Protein AF-X1KFV1-F1 (afdb_monomer_lite)

pLDDT: mean 90.86, std 11.77, range [43.16, 98.81]

InterPro domains:
  IPR008928 Six-hairpin glycosidase superfamily [SSF48208] (30-245)
  IPR012878 Non-reducing end beta-L-arabinofuranosidase-like, GH127 catalytic domain [PF07944] (29-246)

Radius of gyration: 18.74 Å; chains: 1; bounding box: 44×45×48 Å

Foldseek 3Di:
DVVVVVLVVLLVCQDPQRDRDPDPQPDALVVLQVLLQVLLCCCVPPVPCSSLVSNVSNVSNCLVDQDLPQDQAFQLCVVVRNNLLLLQLLSLLSSCVVPVPCSSNVSSVSRHPVVQLVCLLVLPLVCQCCQQHVDQRSHHQQLSSLSSLSSLLSVCVVPVPVSSLSSLVSVLVSCVVAAADQLLFGQFVRGGDGNVCVVVSLPVGPFGHQLPSNLVSLVSSLVSNCVVPVDCPSCVSNVSSVVRRVVPFPPDDDPDGDRGDRDD

Organism: NCBI:txid412755

Sequence (264 aa):
RKIENLLYEWGKTIEPDGFFFYSKNAVYHYAFDKMAGGLVDVYQYTGIEDAIIYLDKITSWAEKNLSRKNIYADNDCCFDCSAEWYTLPENLYRAYVITGNKRFKDFGDKFLYKDYYIFFERNDYEGLMNTGGKSVSRRYHAYSHINALSSAAMFYYLTGEKKYLQVLKNAYNIIKDTQLYNTGGYGPGETFMYPSQRTETLYSEDFHFETACGSWAIFKLVRYLMEFSGNAIYGDWAEKVIYNGVGAMPLGFRRVAIYKIKFI

Structure (mmCIF, N/CA/C/O backbone):
data_AF-X1KFV1-F1
#
_entry.id   AF-X1KFV1-F1
#
loop_
_atom_site.group_PDB
_atom_site.id
_atom_site.type_symbol
_atom_site.label_atom_id
_atom_site.label_alt_id
_atom_site.label_comp_id
_atom_site.label_asym_id
_atom_site.label_entity_id
_atom_site.label_seq_id
_atom_site.pdbx_PDB_ins_code
_atom_site.Cartn_x
_atom_site.Cartn_y
_atom_site.Cartn_z
_atom_site.occupancy
_atom_site.B_iso_or_equiv
_atom_site.auth_seq_id
_atom_site.auth_comp_id
_atom_site.auth_asym_id
_atom_site.auth_atom_id
_atom_site.pdbx_PDB_model_num
ATOM 1 N N . ARG A 1 1 ? -15.850 -17.282 15.543 1.00 76.19 1 ARG A N 1
ATOM 2 C CA . ARG A 1 1 ? -15.081 -18.253 16.369 1.00 76.19 1 ARG A CA 1
ATOM 3 C C . ARG A 1 1 ? -13.559 -18.069 16.299 1.00 76.19 1 ARG A C 1
ATOM 5 O O . ARG A 1 1 ? -13.055 -17.445 17.210 1.00 76.19 1 ARG A O 1
ATOM 12 N N . LYS A 1 2 ? -12.783 -18.542 15.296 1.00 92.88 2 LYS A N 1
ATOM 13 C CA . LYS A 1 2 ? -11.297 -18.387 15.350 1.00 92.88 2 LYS A CA 1
ATOM 14 C C . LYS A 1 2 ? -10.826 -16.925 15.320 1.00 92.88 2 LYS A C 1
ATOM 16 O O . LYS A 1 2 ? -10.044 -16.535 16.175 1.00 92.88 2 LYS A O 1
ATOM 21 N N . ILE A 1 3 ? -11.313 -16.142 14.355 1.00 93.62 3 ILE A N 1
ATOM 22 C CA . ILE A 1 3 ? -10.923 -14.731 14.208 1.00 93.62 3 ILE A CA 1
ATOM 23 C C . ILE A 1 3 ? -11.412 -13.870 15.375 1.00 93.62 3 ILE A C 1
ATOM 25 O O . ILE A 1 3 ? -10.673 -13.052 15.891 1.00 93.62 3 ILE A O 1
ATOM 29 N N . GLU A 1 4 ? -12.629 -14.131 15.835 1.00 93.88 4 GLU A N 1
ATOM 30 C CA . GLU A 1 4 ? -13.260 -13.478 16.982 1.00 93.88 4 GLU A CA 1
ATOM 31 C C . GLU A 1 4 ? -12.480 -13.712 18.282 1.00 93.88 4 GLU A C 1
ATOM 33 O O . GLU A 1 4 ? -12.130 -12.756 18.962 1.00 93.88 4 GLU A O 1
ATOM 38 N N . ASN A 1 5 ? -12.101 -14.964 18.577 1.00 95.75 5 ASN A N 1
ATOM 39 C CA . ASN A 1 5 ? -11.258 -15.271 19.734 1.00 95.75 5 ASN A CA 1
ATOM 40 C C . ASN A 1 5 ? -9.879 -14.607 19.616 1.00 95.75 5 ASN A C 1
ATOM 42 O O . ASN A 1 5 ? -9.385 -14.059 20.593 1.00 95.75 5 ASN A O 1
ATOM 46 N N . LEU A 1 6 ? -9.256 -14.650 18.431 1.00 96.25 6 LEU A N 1
ATOM 47 C CA . LEU A 1 6 ? -7.963 -14.002 18.200 1.00 96.25 6 LEU A CA 1
ATOM 48 C C . LEU A 1 6 ? -8.048 -12.489 18.436 1.00 96.25 6 LEU A C 1
ATOM 50 O O . LEU A 1 6 ? -7.203 -11.939 19.134 1.00 96.25 6 LEU A O 1
ATOM 54 N N . LEU A 1 7 ? -9.070 -11.841 17.876 1.00 96.81 7 LEU A N 1
ATOM 55 C CA . LEU A 1 7 ? -9.312 -10.410 18.013 1.00 96.81 7 LEU A CA 1
ATOM 56 C C . LEU A 1 7 ? -9.531 -10.027 19.478 1.00 96.81 7 LEU A C 1
ATOM 58 O O . LEU A 1 7 ? -8.918 -9.077 19.951 1.00 96.81 7 LEU A O 1
ATOM 62 N N . TYR A 1 8 ? -10.368 -10.778 20.194 1.00 96.25 8 TYR A N 1
ATOM 63 C CA . TYR A 1 8 ? -10.680 -10.515 21.595 1.00 96.25 8 TYR A CA 1
ATOM 64 C C . TYR A 1 8 ? -9.459 -10.691 22.506 1.00 96.25 8 TYR A C 1
ATOM 66 O O . TYR A 1 8 ? -9.166 -9.817 23.319 1.00 96.25 8 TYR A O 1
ATOM 74 N N . GLU A 1 9 ? -8.708 -11.789 22.361 1.00 97.06 9 GLU A N 1
ATOM 75 C CA . GLU A 1 9 ? -7.503 -12.017 23.168 1.00 97.06 9 GLU A CA 1
ATOM 76 C C . GLU A 1 9 ? -6.393 -11.012 22.841 1.00 97.06 9 GLU A C 1
ATOM 78 O O . GLU A 1 9 ? -5.737 -10.520 23.755 1.00 97.06 9 GLU A O 1
ATOM 83 N N . TRP A 1 10 ? -6.219 -10.640 21.569 1.00 96.31 10 TRP A N 1
ATOM 84 C CA . TRP A 1 10 ? -5.307 -9.559 21.188 1.00 96.31 10 TRP A CA 1
ATOM 85 C C . TRP A 1 10 ? -5.767 -8.202 21.741 1.00 96.31 10 TRP A C 1
ATOM 87 O O . TRP A 1 10 ? -4.963 -7.432 22.254 1.00 96.31 10 TRP A O 1
ATOM 97 N N . GLY A 1 11 ? -7.071 -7.922 21.733 1.00 97.19 11 GLY A N 1
ATOM 98 C CA . GLY A 1 11 ? -7.635 -6.696 22.294 1.00 97.19 11 GLY A CA 1
ATOM 99 C C . GLY A 1 11 ? -7.325 -6.497 23.781 1.00 97.19 11 GLY A C 1
ATOM 100 O O . GLY A 1 11 ? -7.175 -5.360 24.227 1.00 97.19 11 GLY A O 1
ATOM 101 N N . LYS A 1 12 ? -7.168 -7.586 24.549 1.00 97.00 12 LYS A N 1
ATOM 102 C CA . LYS A 1 12 ? -6.744 -7.538 25.961 1.00 97.00 12 LYS A CA 1
ATOM 103 C C . LYS A 1 12 ? -5.286 -7.125 26.151 1.00 97.00 12 LYS A C 1
ATOM 105 O O . LYS A 1 12 ? -4.931 -6.717 27.251 1.00 97.00 12 LYS A O 1
ATOM 110 N N . THR A 1 13 ? -4.444 -7.251 25.125 1.00 96.06 13 THR A N 1
ATOM 111 C CA . THR A 1 13 ? -3.028 -6.859 25.197 1.00 96.06 13 THR A CA 1
ATOM 112 C C . THR A 1 13 ? -2.806 -5.392 24.842 1.00 96.06 13 THR A C 1
ATOM 114 O O . THR A 1 13 ? -1.665 -4.942 24.837 1.00 96.06 13 THR A O 1
ATOM 117 N N . ILE A 1 14 ? -3.864 -4.653 24.492 1.00 97.19 14 ILE A N 1
ATOM 118 C CA . ILE A 1 14 ? -3.784 -3.213 24.246 1.00 97.19 14 ILE A CA 1
ATOM 119 C C . ILE A 1 14 ? -3.741 -2.505 25.600 1.00 97.19 14 ILE A C 1
ATOM 121 O O . ILE A 1 14 ? -4.663 -2.630 26.409 1.00 97.19 14 ILE A O 1
ATOM 125 N N . GLU A 1 15 ? -2.682 -1.737 25.826 1.00 96.75 15 GLU A N 1
ATOM 126 C CA . GLU A 1 15 ? -2.511 -0.945 27.039 1.00 96.75 15 GLU A CA 1
ATOM 127 C C . GLU A 1 15 ? -3.605 0.133 27.171 1.00 96.75 15 GLU A C 1
ATOM 129 O O . GLU A 1 15 ? -4.197 0.554 26.170 1.00 96.75 15 GLU A O 1
ATOM 134 N N . PRO A 1 16 ? -3.865 0.654 28.386 1.00 95.62 16 PRO A N 1
ATOM 135 C CA . PRO A 1 16 ? -4.900 1.668 28.603 1.00 95.62 16 PRO A CA 1
ATOM 136 C C . PRO A 1 16 ? -4.756 2.937 27.747 1.00 95.62 16 PRO A C 1
ATOM 138 O O . PRO A 1 16 ? -5.756 3.592 27.455 1.00 95.62 16 PRO A O 1
ATOM 141 N N . ASP A 1 17 ? -3.535 3.294 27.338 1.00 95.31 17 ASP A N 1
ATOM 142 C CA . ASP A 1 17 ? -3.252 4.453 26.482 1.00 95.31 17 ASP A CA 1
ATOM 143 C C . ASP A 1 17 ? -3.360 4.155 24.972 1.00 95.31 17 ASP A C 1
ATOM 145 O O . ASP A 1 17 ? -3.223 5.072 24.156 1.00 95.31 17 ASP A O 1
ATOM 149 N N . GLY A 1 18 ? -3.622 2.898 24.602 1.00 96.50 18 GLY A N 1
ATOM 150 C CA . GLY A 1 18 ? -3.707 2.409 23.229 1.00 96.50 18 GLY A CA 1
ATOM 151 C C . GLY A 1 18 ? -2.398 1.842 22.665 1.00 96.50 18 GLY A C 1
ATOM 152 O O . GLY A 1 18 ? -2.366 1.495 21.483 1.00 96.50 18 GLY A O 1
ATOM 153 N N . PHE A 1 19 ? -1.326 1.734 23.460 1.00 96.69 19 PHE A N 1
ATOM 154 C CA . PHE A 1 19 ? -0.098 1.064 23.031 1.00 96.69 19 PHE A CA 1
ATOM 155 C C . PHE A 1 19 ? -0.358 -0.429 22.768 1.00 96.69 19 PHE A C 1
ATOM 157 O O . PHE A 1 19 ? -0.910 -1.130 23.610 1.00 96.69 19 PHE A O 1
ATOM 164 N N . PHE A 1 20 ? 0.045 -0.919 21.592 1.00 94.88 20 PHE A N 1
ATOM 165 C CA . PHE A 1 20 ? -0.220 -2.298 21.145 1.00 94.88 20 PHE A CA 1
ATOM 166 C C . PHE A 1 20 ? 1.013 -3.007 20.561 1.00 94.88 20 PHE A C 1
ATOM 168 O O . PHE A 1 20 ? 0.927 -4.161 20.138 1.00 94.88 20 PHE A O 1
ATOM 175 N N . PHE A 1 21 ? 2.154 -2.318 20.469 1.00 92.44 21 PHE A N 1
ATOM 176 C CA . PHE A 1 21 ? 3.373 -2.917 19.931 1.00 92.44 21 PHE A CA 1
ATOM 177 C C . PHE A 1 21 ? 3.945 -3.933 20.920 1.00 92.44 21 PHE A C 1
ATOM 179 O O . PHE A 1 21 ? 3.826 -3.780 22.131 1.00 92.44 21 PHE A O 1
ATOM 186 N N . TYR A 1 22 ? 4.651 -4.938 20.402 1.00 86.25 22 TYR A N 1
ATOM 187 C CA . TYR A 1 22 ? 5.312 -5.942 21.241 1.00 86.25 22 TYR A CA 1
ATOM 188 C C . TYR A 1 22 ? 6.372 -5.337 22.185 1.00 86.25 22 TYR A C 1
ATOM 190 O O . TYR A 1 22 ? 6.632 -5.869 23.261 1.00 86.25 22 TYR A O 1
ATOM 198 N N . SER A 1 23 ? 7.008 -4.228 21.793 1.00 86.56 23 SER A N 1
ATOM 199 C CA . SER A 1 23 ? 8.019 -3.544 22.603 1.00 86.56 23 SER A CA 1
ATOM 200 C C . SER A 1 23 ? 8.067 -2.052 22.296 1.00 86.56 23 SER A C 1
ATOM 202 O O . SER A 1 23 ? 7.850 -1.634 21.158 1.00 86.56 23 SER A O 1
ATOM 204 N N . LYS A 1 24 ? 8.419 -1.240 23.302 1.00 84.31 24 LYS A N 1
ATOM 205 C CA . LYS A 1 24 ? 8.634 0.213 23.155 1.00 84.31 24 LYS A CA 1
ATOM 206 C C . LYS A 1 24 ? 9.784 0.557 22.202 1.00 84.31 24 LYS A C 1
ATOM 208 O O . LYS A 1 24 ? 9.803 1.652 21.656 1.00 84.31 24 LYS A O 1
ATOM 213 N N . ASN A 1 25 ? 10.694 -0.388 21.962 1.00 80.44 25 ASN A N 1
ATOM 214 C CA . ASN A 1 25 ? 11.784 -0.243 20.994 1.00 80.44 25 ASN A CA 1
ATOM 215 C C . ASN A 1 25 ? 11.380 -0.646 19.564 1.00 80.44 25 ASN A C 1
ATOM 217 O O . ASN A 1 25 ? 12.200 -0.551 18.662 1.00 80.44 25 ASN A O 1
ATOM 221 N N . ALA A 1 26 ? 10.144 -1.113 19.357 1.00 77.31 26 ALA A N 1
ATOM 222 C CA . ALA A 1 26 ? 9.649 -1.636 18.084 1.00 77.31 26 ALA A CA 1
ATOM 223 C C . ALA A 1 26 ? 8.453 -0.822 17.551 1.00 77.31 26 ALA A C 1
ATOM 225 O O . ALA A 1 26 ? 7.490 -1.379 17.022 1.00 77.31 26 ALA A O 1
ATOM 226 N N . VAL A 1 27 ? 8.484 0.501 17.742 1.00 84.06 27 VAL A N 1
ATOM 227 C CA . VAL A 1 27 ? 7.433 1.415 17.274 1.00 84.06 27 VAL A CA 1
ATOM 228 C C . VAL A 1 27 ? 7.704 1.797 15.825 1.00 84.06 27 VAL A C 1
ATOM 230 O O . VAL A 1 27 ? 8.575 2.615 15.532 1.00 84.06 27 VAL A O 1
ATOM 233 N N . TYR A 1 28 ? 6.915 1.227 14.918 1.00 86.62 28 TYR A N 1
ATOM 234 C CA . TYR A 1 28 ? 7.098 1.389 13.480 1.00 86.62 28 TYR A CA 1
ATOM 235 C C . TYR A 1 28 ? 5.782 1.715 12.779 1.00 86.62 28 TYR A C 1
ATOM 237 O O . TYR A 1 28 ? 4.740 1.135 13.091 1.00 86.62 28 TYR A O 1
ATOM 245 N N . HIS A 1 29 ? 5.845 2.596 11.776 1.00 92.00 29 HIS A N 1
ATOM 246 C CA . HIS A 1 29 ? 4.705 2.896 10.909 1.00 92.00 29 HIS A CA 1
ATOM 247 C C . HIS A 1 29 ? 4.162 1.618 10.256 1.00 92.00 29 HIS A C 1
ATOM 249 O O . HIS A 1 29 ? 2.963 1.368 10.316 1.00 92.00 29 HIS A O 1
ATOM 255 N N . TYR A 1 30 ? 5.042 0.765 9.725 1.00 89.50 30 TYR A N 1
ATOM 256 C CA . TYR A 1 30 ? 4.643 -0.469 9.046 1.00 89.50 30 TYR A CA 1
ATOM 257 C C . TYR A 1 30 ? 3.842 -1.427 9.938 1.00 89.50 30 TYR A C 1
ATOM 259 O O . TYR A 1 30 ? 2.828 -1.981 9.521 1.00 89.50 30 TYR A O 1
ATOM 267 N N . ALA A 1 31 ? 4.256 -1.607 11.194 1.00 91.25 31 ALA A N 1
ATOM 268 C CA . ALA A 1 31 ? 3.535 -2.479 12.118 1.00 91.25 31 ALA A CA 1
ATOM 269 C C . ALA A 1 31 ? 2.153 -1.908 12.489 1.00 91.25 31 ALA A C 1
ATOM 271 O O . ALA A 1 31 ? 1.192 -2.671 12.594 1.00 91.25 31 ALA A O 1
ATOM 272 N N . PHE A 1 32 ? 2.019 -0.580 12.597 1.00 95.25 32 PHE A N 1
ATOM 273 C CA . PHE A 1 32 ? 0.702 0.054 12.692 1.00 95.25 32 PHE A CA 1
ATOM 274 C C . PHE A 1 32 ? -0.139 -0.170 11.430 1.00 95.25 32 PHE A C 1
ATOM 276 O O . PHE A 1 32 ? -1.296 -0.557 11.558 1.00 95.25 32 PHE A O 1
ATOM 283 N N . ASP A 1 33 ? 0.433 -0.007 10.233 1.00 95.19 33 ASP A N 1
ATOM 284 C CA . ASP A 1 33 ? -0.263 -0.245 8.961 1.00 95.19 33 ASP A CA 1
ATOM 285 C C . ASP A 1 33 ? -0.881 -1.647 8.891 1.00 95.19 33 ASP A C 1
ATOM 287 O O . ASP A 1 33 ? -2.058 -1.794 8.556 1.00 95.19 33 ASP A O 1
ATOM 291 N N . LYS A 1 34 ? -0.124 -2.685 9.271 1.00 94.12 34 LYS A N 1
ATOM 292 C CA . LYS A 1 34 ? -0.623 -4.070 9.235 1.00 94.12 34 LYS A CA 1
ATOM 293 C C . LYS A 1 34 ? -1.723 -4.335 10.246 1.00 94.12 34 LYS A C 1
ATOM 295 O O . LYS A 1 34 ? -2.692 -5.009 9.904 1.00 94.1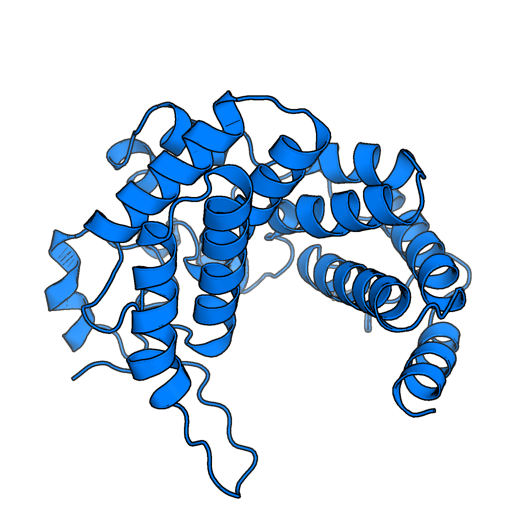2 34 LYS A O 1
ATOM 300 N N . MET A 1 35 ? -1.611 -3.780 11.452 1.00 96.31 35 MET A N 1
ATOM 301 C CA . MET A 1 35 ? -2.684 -3.901 12.439 1.00 96.31 35 MET A CA 1
ATOM 302 C C . MET A 1 35 ? -3.929 -3.130 12.000 1.00 96.31 35 MET A C 1
ATOM 304 O O . MET A 1 35 ? -5.029 -3.673 12.060 1.00 96.31 35 MET A O 1
ATOM 308 N N . ALA A 1 36 ? -3.770 -1.912 11.478 1.00 97.88 36 ALA A N 1
ATOM 309 C CA . ALA A 1 36 ? -4.881 -1.111 10.984 1.00 97.88 36 ALA A CA 1
ATOM 310 C C . ALA A 1 36 ? -5.612 -1.806 9.824 1.00 97.88 36 ALA A C 1
ATOM 312 O O . ALA A 1 36 ? -6.832 -1.959 9.873 1.00 97.88 36 ALA A O 1
ATOM 313 N N . GLY A 1 37 ? -4.874 -2.288 8.820 1.00 97.94 37 GLY A N 1
ATOM 314 C CA . GLY A 1 37 ? -5.437 -3.033 7.693 1.00 97.94 37 GLY A CA 1
ATOM 315 C C . GLY A 1 37 ? -6.139 -4.321 8.122 1.00 97.94 37 GLY A C 1
ATOM 316 O O . GLY A 1 37 ? -7.253 -4.582 7.676 1.00 97.94 37 GLY A O 1
ATOM 317 N N . GLY A 1 38 ? -5.541 -5.085 9.042 1.00 97.81 38 GLY A N 1
ATOM 318 C CA . GLY A 1 38 ? -6.147 -6.305 9.575 1.00 97.81 38 GLY A CA 1
ATOM 319 C C . GLY A 1 38 ? -7.459 -6.047 10.321 1.00 97.81 38 GLY A C 1
ATOM 320 O O . GLY A 1 38 ? -8.430 -6.768 10.117 1.00 97.81 38 GLY A O 1
ATOM 321 N N . LEU A 1 39 ? -7.529 -4.997 11.143 1.00 98.50 39 LEU A N 1
ATOM 322 C CA . LEU A 1 39 ? -8.757 -4.630 11.860 1.00 98.50 39 LEU A CA 1
ATOM 323 C C . LEU A 1 39 ? -9.853 -4.130 10.916 1.00 98.50 39 LEU A C 1
ATOM 325 O O . LEU A 1 39 ? -11.016 -4.508 11.065 1.00 98.50 39 LEU A O 1
ATOM 329 N N . VAL A 1 40 ? -9.475 -3.336 9.911 1.00 98.44 40 VAL A N 1
ATOM 330 C CA . VAL A 1 40 ? -10.369 -2.938 8.818 1.00 98.44 40 VAL A CA 1
ATOM 331 C C . VAL A 1 40 ? -10.937 -4.170 8.109 1.00 98.44 40 VAL A C 1
ATOM 333 O O . VAL A 1 40 ? -12.148 -4.246 7.912 1.00 98.44 40 VAL A O 1
ATOM 336 N N . ASP A 1 41 ? -10.094 -5.149 7.770 1.00 98.00 41 ASP A N 1
ATOM 337 C CA . ASP A 1 41 ? -10.513 -6.385 7.101 1.00 98.00 41 ASP A CA 1
ATOM 338 C C . ASP A 1 41 ? -11.461 -7.210 7.977 1.00 98.00 41 ASP A C 1
ATOM 340 O O . ASP A 1 41 ? -12.489 -7.688 7.494 1.00 98.00 41 ASP A O 1
ATOM 344 N N . VAL A 1 42 ? -11.160 -7.356 9.272 1.00 98.06 42 VAL A N 1
ATOM 345 C CA . VAL A 1 42 ? -12.036 -8.079 10.203 1.00 98.06 42 VAL A CA 1
ATOM 346 C C . VAL A 1 42 ? -13.423 -7.453 10.214 1.00 98.06 42 VAL A C 1
ATOM 348 O O . VAL A 1 42 ? -14.403 -8.170 10.010 1.00 98.06 42 VAL A O 1
ATOM 351 N N . TYR A 1 43 ? -13.533 -6.136 10.380 1.00 98.00 43 TYR A N 1
ATOM 352 C CA . TYR A 1 43 ? -14.838 -5.481 10.342 1.00 98.00 43 TYR A CA 1
ATOM 353 C C . TYR A 1 43 ? -15.517 -5.650 8.976 1.00 98.00 43 TYR A C 1
ATOM 355 O O . TYR A 1 43 ? -16.650 -6.120 8.906 1.00 98.00 43 TYR A O 1
ATOM 363 N N . GLN A 1 44 ? -14.812 -5.341 7.885 1.00 97.06 44 GLN A N 1
ATOM 364 C CA . GLN A 1 44 ? -15.382 -5.334 6.538 1.00 97.06 44 GLN A CA 1
ATOM 365 C C . GLN A 1 44 ? -15.904 -6.709 6.092 1.00 97.06 44 GLN A C 1
ATOM 367 O O . GLN A 1 44 ? -16.926 -6.775 5.410 1.00 97.06 44 GLN A O 1
ATOM 372 N N . TYR A 1 45 ? -15.228 -7.800 6.463 1.00 96.44 45 TYR A N 1
ATOM 373 C CA . TYR A 1 45 ? -15.594 -9.149 6.019 1.00 96.44 45 TYR A CA 1
ATOM 374 C C . TYR A 1 45 ? -16.395 -9.959 7.041 1.00 96.44 45 TYR A C 1
ATOM 376 O O . TYR A 1 45 ? -16.932 -11.007 6.682 1.00 96.44 45 TYR A O 1
ATOM 384 N N . THR A 1 46 ? -16.474 -9.525 8.302 1.00 96.50 46 THR A N 1
ATOM 385 C CA . THR A 1 46 ? -17.160 -10.299 9.357 1.00 96.50 46 THR A CA 1
ATOM 386 C C . THR A 1 46 ? -18.214 -9.519 10.134 1.00 96.50 46 THR A C 1
ATOM 388 O O . THR A 1 46 ? -19.042 -10.141 10.792 1.00 96.50 46 THR A O 1
ATOM 391 N N . GLY A 1 47 ? -18.202 -8.185 10.075 1.00 96.06 47 GLY A N 1
ATOM 392 C CA . GLY A 1 47 ? -19.108 -7.324 10.837 1.00 96.06 47 GLY A CA 1
ATOM 393 C C . GLY A 1 47 ? -18.820 -7.258 12.341 1.00 96.06 47 GLY A C 1
ATOM 394 O O . GLY A 1 47 ? -19.631 -6.713 13.079 1.00 96.06 47 GLY A O 1
ATOM 395 N N . ILE A 1 48 ? -17.697 -7.806 12.825 1.00 96.94 48 ILE A N 1
ATOM 396 C CA . ILE A 1 48 ? -17.333 -7.748 14.249 1.00 96.94 48 ILE A CA 1
ATOM 397 C C . ILE A 1 48 ? -16.947 -6.309 14.624 1.00 96.94 48 ILE A C 1
ATOM 399 O O . ILE A 1 48 ? -15.870 -5.830 14.265 1.00 96.94 48 ILE A O 1
ATOM 403 N N . GLU A 1 49 ? -17.824 -5.630 15.365 1.00 96.44 49 GLU A N 1
ATOM 404 C CA . GLU A 1 49 ? -17.681 -4.212 15.735 1.00 96.44 49 GLU A CA 1
ATOM 405 C C . GLU A 1 49 ? -16.474 -3.931 16.644 1.00 96.44 49 GLU A C 1
ATOM 407 O O . GLU A 1 49 ? -15.850 -2.873 16.526 1.00 96.44 49 GLU A O 1
ATOM 412 N N . ASP A 1 50 ? -16.072 -4.898 17.479 1.00 97.25 50 ASP A N 1
ATOM 413 C CA . ASP A 1 50 ? -14.893 -4.789 18.354 1.00 97.25 50 ASP A CA 1
ATOM 414 C C . ASP A 1 50 ? -13.617 -4.430 17.578 1.00 97.25 50 ASP A C 1
ATOM 416 O O . ASP A 1 50 ? -12.739 -3.740 18.101 1.00 97.25 50 ASP A O 1
ATOM 420 N N . ALA A 1 51 ? -13.519 -4.829 16.305 1.00 98.19 51 ALA A N 1
ATOM 421 C CA . ALA A 1 51 ? -12.374 -4.494 15.468 1.00 98.19 51 ALA A CA 1
ATOM 422 C C . ALA A 1 51 ? -12.236 -2.978 15.262 1.00 98.19 51 ALA A C 1
ATOM 424 O O . ALA A 1 51 ? -11.122 -2.456 15.293 1.00 98.19 51 ALA A O 1
ATOM 425 N N . ILE A 1 52 ? -13.353 -2.256 15.127 1.00 98.25 52 ILE A N 1
ATOM 426 C CA . ILE A 1 52 ? -13.355 -0.793 15.007 1.00 98.25 52 ILE A CA 1
ATOM 427 C C . ILE A 1 52 ? -13.025 -0.135 16.346 1.00 98.25 52 ILE A C 1
ATOM 429 O O . ILE A 1 52 ? -12.282 0.846 16.371 1.00 98.25 52 ILE A O 1
ATOM 433 N N . ILE A 1 53 ? -13.498 -0.699 17.462 1.00 97.62 53 ILE A N 1
ATOM 434 C CA . ILE A 1 53 ? -13.156 -0.215 18.808 1.00 97.62 53 ILE A CA 1
ATOM 435 C C . ILE A 1 53 ? -11.643 -0.306 19.034 1.00 97.62 53 ILE A C 1
ATOM 437 O O . ILE A 1 53 ? -11.018 0.646 19.505 1.00 97.62 53 ILE A O 1
ATOM 441 N N . TYR A 1 54 ? -11.026 -1.435 18.686 1.00 98.44 54 TYR A N 1
ATOM 442 C CA . TYR A 1 54 ? -9.580 -1.591 18.819 1.00 98.44 54 TYR A CA 1
ATOM 443 C C . TYR A 1 54 ? -8.810 -0.726 17.822 1.00 98.44 54 TYR A C 1
ATOM 445 O O . TYR A 1 54 ? -7.805 -0.127 18.206 1.00 98.44 54 TYR A O 1
ATOM 453 N N . LEU A 1 55 ? -9.303 -0.587 16.588 1.00 98.56 55 LEU A N 1
ATOM 454 C CA . LEU A 1 55 ? -8.711 0.295 15.582 1.00 98.56 55 LEU A CA 1
ATOM 455 C C . LEU A 1 55 ? -8.669 1.748 16.065 1.00 98.56 55 LEU A C 1
ATOM 457 O O . LEU A 1 55 ? -7.637 2.409 15.938 1.00 98.56 55 LEU A O 1
ATOM 461 N N . ASP A 1 56 ? -9.760 2.234 16.656 1.00 98.06 56 ASP A N 1
ATOM 462 C CA . ASP A 1 56 ? -9.840 3.578 17.224 1.00 98.06 56 ASP A CA 1
ATOM 463 C C . ASP A 1 56 ? -8.832 3.780 18.368 1.00 98.06 56 ASP A C 1
ATOM 465 O O . ASP A 1 56 ? -8.115 4.788 18.396 1.00 98.06 56 ASP A O 1
ATOM 469 N N . LYS A 1 57 ? -8.696 2.796 19.268 1.00 98.06 57 LYS A N 1
ATOM 470 C CA . LYS A 1 57 ? -7.722 2.836 20.373 1.00 98.06 57 LYS A CA 1
ATOM 471 C C . LYS A 1 57 ? -6.283 2.925 19.872 1.00 98.06 57 LYS A C 1
ATOM 473 O O . LYS A 1 57 ? -5.562 3.848 20.256 1.00 98.06 57 LYS A O 1
ATOM 478 N N . ILE A 1 58 ? -5.869 2.017 18.984 1.00 98.12 58 ILE A N 1
ATOM 479 C CA . ILE A 1 58 ? -4.488 2.009 18.479 1.00 98.12 58 ILE A CA 1
ATOM 480 C C . ILE A 1 58 ? -4.188 3.238 17.616 1.00 98.12 58 ILE A C 1
ATOM 482 O O . ILE A 1 58 ? -3.071 3.755 17.633 1.00 98.12 58 ILE A O 1
ATOM 486 N N . THR A 1 59 ? -5.193 3.758 16.905 1.00 98.31 59 THR A N 1
ATOM 487 C CA . THR A 1 59 ? -5.058 4.988 16.116 1.00 98.31 59 THR A CA 1
ATOM 488 C C . THR A 1 59 ? -4.910 6.201 17.031 1.00 98.31 59 THR A C 1
ATOM 490 O O . THR A 1 59 ? -4.069 7.055 16.769 1.00 98.31 59 THR A O 1
ATOM 493 N N . SER A 1 60 ? -5.635 6.246 18.156 1.00 97.94 60 SER A N 1
ATOM 494 C CA . SER A 1 60 ? -5.524 7.322 19.158 1.00 97.94 60 SER A CA 1
ATOM 495 C C . SER A 1 60 ? -4.124 7.409 19.748 1.00 97.94 60 SER A C 1
ATOM 497 O O . SER A 1 60 ? -3.613 8.499 20.016 1.00 97.94 60 SER A O 1
ATOM 499 N N . TRP A 1 61 ? -3.492 6.255 19.942 1.00 97.75 61 TRP A N 1
ATOM 500 C CA . TRP A 1 61 ? -2.099 6.184 20.343 1.00 97.75 61 TRP A CA 1
ATOM 501 C C . TRP A 1 61 ? -1.160 6.620 19.207 1.00 97.75 61 TRP A C 1
ATOM 503 O O . TRP A 1 61 ? -0.272 7.449 19.420 1.00 97.75 61 TRP A O 1
ATOM 513 N N . ALA A 1 62 ? -1.370 6.119 17.986 1.00 96.75 62 ALA A N 1
ATOM 514 C CA . ALA A 1 62 ? -0.520 6.402 16.827 1.00 96.75 62 ALA A CA 1
ATOM 515 C C . ALA A 1 62 ? -0.504 7.892 16.435 1.00 96.75 62 ALA A C 1
ATOM 517 O O . ALA A 1 62 ? 0.543 8.449 16.091 1.00 96.75 62 ALA A O 1
ATOM 518 N N . GLU A 1 63 ? -1.642 8.573 16.545 1.00 97.00 63 GLU A N 1
ATOM 519 C CA . GLU A 1 63 ? -1.769 10.009 16.286 1.00 97.00 63 GLU A CA 1
ATOM 520 C C . GLU A 1 63 ? -0.897 10.863 17.208 1.00 97.00 63 GLU A C 1
ATOM 522 O O . GLU A 1 63 ? -0.407 11.912 16.787 1.00 97.00 63 GLU A O 1
ATOM 527 N N . LYS A 1 64 ? -0.677 10.406 18.443 1.00 95.69 64 LYS A N 1
ATOM 528 C CA . LYS A 1 64 ? 0.142 11.101 19.441 1.00 95.69 64 LYS A CA 1
ATOM 529 C C . LYS A 1 64 ? 1.625 10.755 19.320 1.00 95.69 64 LYS A C 1
ATOM 531 O O . LYS A 1 64 ? 2.461 11.605 19.606 1.00 95.69 64 LYS A O 1
ATOM 536 N N . ASN A 1 65 ? 1.944 9.523 18.915 1.00 94.12 65 ASN A N 1
ATOM 537 C CA . ASN A 1 65 ? 3.279 8.954 19.121 1.00 94.12 65 ASN A CA 1
ATOM 538 C C . ASN A 1 65 ? 4.063 8.637 17.841 1.00 94.12 65 ASN A C 1
ATOM 540 O O . ASN A 1 65 ? 5.292 8.658 17.876 1.00 94.12 65 ASN A O 1
ATOM 544 N N . LEU A 1 66 ? 3.408 8.342 16.710 1.00 92.38 66 LEU A N 1
ATOM 545 C CA . LEU A 1 66 ? 4.148 8.092 15.468 1.00 92.38 66 LEU A CA 1
ATOM 546 C C . LEU A 1 66 ? 4.836 9.379 14.997 1.00 92.38 66 LEU A C 1
ATOM 548 O O . LEU A 1 66 ? 4.296 10.475 15.153 1.00 92.38 66 LEU A O 1
ATOM 552 N N . SER A 1 67 ? 6.012 9.255 14.386 1.00 90.25 67 SER A N 1
ATOM 553 C CA . SER A 1 67 ? 6.733 10.401 13.826 1.00 90.25 67 SER A CA 1
ATOM 554 C C . SER A 1 67 ? 5.953 11.042 12.668 1.00 90.25 67 SER A C 1
ATOM 556 O O . SER A 1 67 ? 5.146 10.402 11.999 1.00 90.25 67 SER A O 1
ATOM 558 N N . ARG A 1 68 ? 6.186 12.334 12.425 1.00 91.06 68 ARG A N 1
ATOM 559 C CA . ARG A 1 68 ? 5.675 13.074 11.251 1.00 91.06 68 ARG A CA 1
ATOM 560 C C . ARG A 1 68 ? 6.798 13.605 10.367 1.00 91.06 68 ARG A C 1
ATOM 562 O O . ARG A 1 68 ? 6.560 14.443 9.506 1.00 91.06 68 ARG A O 1
ATOM 569 N N . LYS A 1 69 ? 8.037 13.163 10.609 1.00 87.00 69 LYS A N 1
ATOM 570 C CA . LYS A 1 69 ? 9.202 13.646 9.857 1.00 87.00 69 LYS A CA 1
ATOM 571 C C . LYS A 1 69 ? 9.152 13.242 8.384 1.00 87.00 69 LYS A C 1
ATOM 573 O O . LYS A 1 69 ? 9.778 13.927 7.589 1.00 87.00 69 LYS A O 1
ATOM 578 N N . ASN A 1 70 ? 8.443 12.153 8.057 1.00 86.38 70 ASN A N 1
ATOM 579 C CA . ASN A 1 70 ? 8.251 11.640 6.696 1.00 86.38 70 ASN A CA 1
ATOM 580 C C . ASN A 1 70 ? 9.550 11.661 5.881 1.00 86.38 70 ASN A C 1
ATOM 582 O O . ASN A 1 70 ? 9.608 12.184 4.770 1.00 86.38 70 ASN A O 1
ATOM 586 N N . ILE A 1 71 ? 10.622 11.156 6.497 1.00 84.88 71 ILE A N 1
ATOM 587 C CA . ILE A 1 71 ? 11.945 11.144 5.881 1.00 84.88 71 ILE A CA 1
ATOM 588 C C . ILE A 1 71 ? 11.919 10.288 4.616 1.00 84.88 71 ILE A C 1
ATOM 590 O O . ILE A 1 71 ? 11.162 9.317 4.531 1.00 84.88 71 ILE A O 1
ATOM 594 N N . TYR A 1 72 ? 12.759 10.659 3.650 1.00 83.88 72 TYR A N 1
ATOM 595 C CA . TYR A 1 72 ? 13.021 9.837 2.475 1.00 83.88 72 TYR A CA 1
ATOM 596 C C . TYR A 1 72 ? 13.380 8.409 2.902 1.00 83.88 72 TYR A C 1
ATOM 598 O O . TYR A 1 72 ? 14.253 8.232 3.752 1.00 83.88 72 TYR A O 1
ATOM 606 N N . ALA A 1 73 ? 12.690 7.428 2.325 1.00 81.19 73 ALA A N 1
ATOM 607 C CA . ALA A 1 73 ? 12.839 6.020 2.651 1.00 81.19 73 ALA A CA 1
ATOM 608 C C . ALA A 1 73 ? 13.482 5.291 1.470 1.00 81.19 73 ALA A C 1
ATOM 610 O O . ALA A 1 73 ? 12.859 5.111 0.424 1.00 81.19 73 ALA A O 1
ATOM 611 N N . ASP A 1 74 ? 14.731 4.890 1.644 1.00 79.81 74 ASP A N 1
ATOM 612 C CA . ASP A 1 74 ? 15.456 4.063 0.685 1.00 79.81 74 ASP A CA 1
ATOM 613 C C . ASP A 1 74 ? 15.444 2.582 1.085 1.00 79.81 74 ASP A C 1
ATOM 615 O O . ASP A 1 74 ? 14.796 2.181 2.053 1.00 79.81 74 ASP A O 1
ATOM 619 N N . ASN A 1 75 ? 16.145 1.768 0.2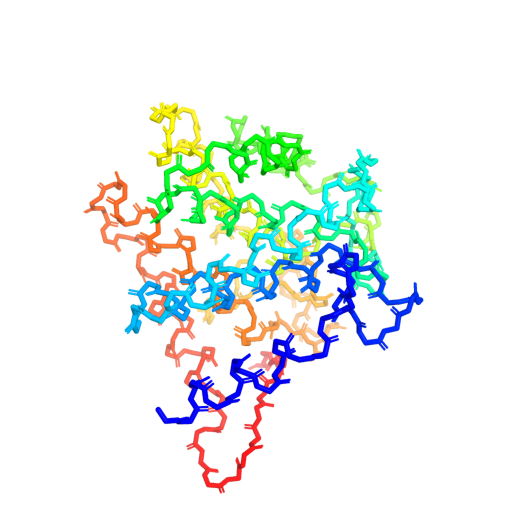97 1.00 77.00 75 ASN A N 1
ATOM 620 C C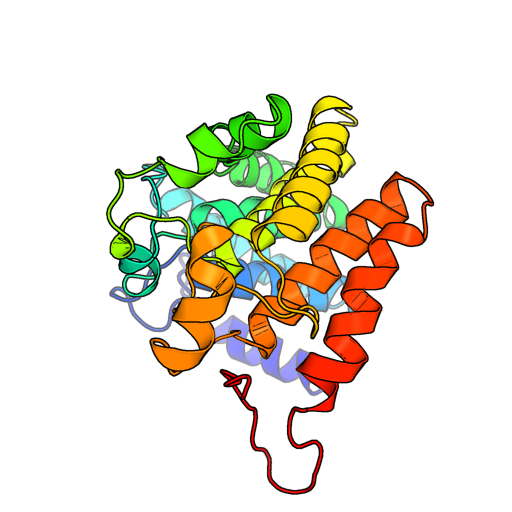A . ASN A 1 75 ? 16.315 0.339 0.518 1.00 77.00 75 ASN A CA 1
ATOM 621 C C . ASN A 1 75 ? 16.992 0.016 1.862 1.00 77.00 75 ASN A C 1
ATOM 623 O O . ASN A 1 75 ? 16.603 -0.945 2.521 1.00 77.00 75 ASN A O 1
ATOM 627 N N . ASP A 1 76 ? 17.964 0.825 2.299 1.00 70.69 76 ASP A N 1
ATOM 628 C CA . ASP A 1 76 ? 18.654 0.623 3.583 1.00 70.69 76 ASP A CA 1
ATOM 629 C C . ASP A 1 76 ? 17.717 0.895 4.771 1.00 70.69 76 ASP A C 1
ATOM 631 O O . ASP A 1 76 ? 17.749 0.190 5.783 1.00 70.69 76 ASP A O 1
ATOM 635 N N . CYS A 1 77 ? 16.827 1.881 4.632 1.00 61.00 77 CYS A N 1
ATOM 636 C CA . CYS A 1 77 ? 15.845 2.240 5.651 1.00 61.00 77 CYS A CA 1
ATOM 637 C C . CYS A 1 77 ? 14.779 1.155 5.889 1.00 61.00 77 CYS A C 1
ATOM 639 O O . CYS A 1 77 ? 14.108 1.191 6.920 1.00 61.00 77 CYS A O 1
ATOM 641 N N . CYS A 1 78 ? 14.606 0.179 4.991 1.00 54.03 78 CYS A N 1
ATOM 642 C CA . CYS A 1 78 ? 13.656 -0.921 5.194 1.00 54.03 78 CYS A CA 1
ATOM 643 C C . CYS A 1 78 ? 14.070 -1.869 6.334 1.00 54.03 78 CYS A C 1
ATOM 645 O O . CYS A 1 78 ? 13.200 -2.421 7.012 1.00 54.03 78 CYS A O 1
ATOM 647 N N . PHE A 1 79 ? 15.370 -1.980 6.638 1.00 51.12 79 PHE A N 1
ATOM 648 C CA . PHE A 1 79 ? 15.853 -2.737 7.803 1.00 51.12 79 PHE A CA 1
ATOM 649 C C . PHE A 1 79 ? 15.614 -2.010 9.136 1.00 51.12 79 PHE A C 1
ATOM 651 O O . PHE A 1 79 ? 15.564 -2.651 10.185 1.00 51.12 79 PHE A O 1
ATOM 658 N N . ASP A 1 80 ? 15.393 -0.695 9.098 1.00 52.28 80 ASP A N 1
ATOM 659 C CA . ASP A 1 80 ? 14.939 0.120 10.225 1.00 52.28 80 ASP A CA 1
ATOM 660 C C . ASP A 1 80 ? 13.483 0.551 9.991 1.00 52.28 80 ASP A C 1
ATOM 662 O O . ASP A 1 80 ? 13.213 1.739 9.825 1.00 52.28 80 ASP A O 1
ATOM 666 N N . CYS A 1 81 ? 12.572 -0.442 9.952 1.00 49.91 81 CYS A N 1
ATOM 667 C CA . CYS A 1 81 ? 11.118 -0.480 9.643 1.00 49.91 81 CYS A CA 1
ATOM 668 C C . CYS A 1 81 ? 10.223 0.736 10.017 1.00 49.91 81 CYS A C 1
ATOM 670 O O . CYS A 1 81 ? 9.017 0.758 9.753 1.00 49.91 81 CYS A O 1
ATOM 672 N N . SER A 1 82 ? 10.778 1.772 10.630 1.00 54.09 82 SER A N 1
ATOM 673 C CA . SER A 1 82 ? 10.232 3.104 10.862 1.00 54.09 82 SER A CA 1
ATOM 674 C C . SER A 1 82 ? 9.914 3.908 9.586 1.00 54.09 82 SER A C 1
ATOM 676 O O . SER A 1 82 ? 9.166 4.886 9.682 1.00 54.09 82 SER A O 1
ATOM 678 N N . ALA A 1 83 ? 10.407 3.503 8.406 1.00 67.06 83 ALA A N 1
ATOM 679 C CA . ALA A 1 83 ? 10.399 4.323 7.188 1.00 67.06 83 ALA A CA 1
ATOM 680 C C . ALA A 1 83 ? 9.208 4.129 6.220 1.00 67.06 83 ALA A C 1
ATOM 682 O O . ALA A 1 83 ? 9.013 4.963 5.340 1.00 67.06 83 ALA A O 1
ATOM 683 N N . GLU A 1 84 ? 8.355 3.111 6.378 1.00 87.06 84 GLU A N 1
ATOM 684 C CA . GLU A 1 84 ? 7.240 2.857 5.435 1.00 87.06 84 GLU A CA 1
ATOM 685 C C . GLU A 1 84 ? 5.960 3.653 5.732 1.00 87.06 84 GLU A C 1
ATOM 687 O O . GLU A 1 84 ? 4.833 3.182 5.549 1.00 87.06 84 GLU A O 1
ATOM 692 N N . TRP A 1 85 ? 6.126 4.888 6.201 1.00 92.62 85 TRP A N 1
ATOM 693 C CA . TRP A 1 85 ? 5.028 5.778 6.576 1.00 92.62 85 TRP A CA 1
ATOM 694 C C . TRP A 1 85 ? 4.033 6.010 5.426 1.00 92.62 85 TRP A C 1
ATOM 696 O O . TRP A 1 85 ? 2.837 6.144 5.656 1.00 92.62 85 TRP A O 1
ATOM 706 N N . TYR A 1 86 ? 4.502 5.972 4.180 1.00 93.00 86 TYR A N 1
ATOM 707 C CA . TYR A 1 86 ? 3.715 6.194 2.964 1.00 93.00 86 TYR A CA 1
ATOM 708 C C . TYR A 1 86 ? 2.698 5.088 2.637 1.00 93.00 86 TYR A C 1
ATOM 710 O O . TYR A 1 86 ? 1.862 5.261 1.744 1.00 93.00 86 TYR A O 1
ATOM 718 N N . THR A 1 87 ? 2.748 3.951 3.334 1.00 93.94 87 THR A N 1
ATOM 719 C CA . THR A 1 87 ? 1.776 2.855 3.173 1.00 93.94 87 THR A CA 1
ATOM 720 C C . THR A 1 87 ? 0.513 3.058 4.018 1.00 93.94 87 THR A C 1
ATOM 722 O O . THR A 1 87 ? -0.556 2.592 3.634 1.00 93.94 87 THR A O 1
ATOM 725 N N . LEU A 1 88 ? 0.607 3.841 5.101 1.00 96.50 88 LEU A N 1
ATOM 726 C CA . LEU A 1 88 ? -0.480 4.076 6.060 1.00 96.50 88 LEU A CA 1
ATOM 727 C C . LEU A 1 88 ? -1.755 4.669 5.454 1.00 96.50 88 LEU A C 1
ATOM 729 O O . LEU A 1 88 ? -2.839 4.259 5.887 1.00 96.50 88 LEU A O 1
ATOM 733 N N . PRO A 1 89 ? -1.683 5.650 4.525 1.00 98.19 89 PRO A N 1
ATOM 734 C CA . PRO A 1 89 ? -2.887 6.305 4.043 1.00 98.19 89 PRO A CA 1
ATOM 735 C C . PRO A 1 89 ? -3.906 5.323 3.473 1.00 98.19 89 PRO A C 1
ATOM 737 O O . PRO A 1 89 ? -5.086 5.505 3.736 1.00 98.19 89 PRO A O 1
ATOM 740 N N . GLU A 1 90 ? -3.491 4.263 2.769 1.00 98.31 90 GLU A N 1
ATOM 741 C CA . GLU A 1 90 ? -4.429 3.278 2.221 1.00 98.31 90 GLU A CA 1
ATOM 742 C C . GLU A 1 90 ? -5.378 2.729 3.298 1.00 98.31 90 GLU A C 1
ATOM 744 O O . GLU A 1 90 ? -6.595 2.874 3.180 1.00 98.31 90 GLU A O 1
ATOM 749 N N . ASN A 1 91 ? -4.843 2.133 4.367 1.00 98.31 91 ASN A N 1
ATOM 750 C CA . ASN A 1 91 ? -5.667 1.494 5.392 1.00 98.31 91 ASN A CA 1
ATOM 751 C C . ASN A 1 91 ? -6.417 2.509 6.264 1.00 98.31 91 ASN A C 1
ATOM 753 O O . ASN A 1 91 ? -7.553 2.249 6.659 1.00 98.31 91 ASN A O 1
ATOM 757 N N . LEU A 1 92 ? -5.850 3.696 6.494 1.00 98.75 92 LEU A N 1
ATOM 758 C CA . LEU A 1 92 ? -6.548 4.791 7.175 1.00 98.75 92 LEU A CA 1
ATOM 759 C C . LEU A 1 92 ? -7.720 5.339 6.341 1.00 98.75 92 LEU A C 1
ATOM 761 O O . LEU A 1 92 ? -8.792 5.627 6.869 1.00 98.75 92 LEU A O 1
ATOM 765 N N . TYR A 1 93 ? -7.573 5.423 5.022 1.00 98.81 93 TYR A N 1
ATOM 766 C CA . TYR A 1 93 ? -8.667 5.797 4.130 1.00 98.81 93 TYR A CA 1
ATOM 767 C C . TYR A 1 93 ? -9.735 4.715 4.053 1.00 98.81 93 TYR A C 1
ATOM 769 O O . TYR A 1 93 ? -10.920 5.039 4.080 1.00 98.81 93 TYR A O 1
ATOM 777 N N . ARG A 1 94 ? -9.353 3.436 4.042 1.00 98.62 94 ARG A N 1
ATOM 778 C CA . ARG A 1 94 ? -10.318 2.333 4.149 1.00 98.62 94 ARG A CA 1
ATOM 779 C C . ARG A 1 94 ? -11.085 2.386 5.475 1.00 98.62 94 ARG A C 1
ATOM 781 O O . ARG A 1 94 ? -12.306 2.268 5.467 1.00 98.62 94 ARG A O 1
ATOM 788 N N . ALA A 1 95 ? -10.403 2.661 6.588 1.00 98.69 95 ALA A N 1
ATOM 789 C CA . ALA A 1 95 ? -11.040 2.879 7.887 1.00 98.69 95 ALA A CA 1
ATOM 790 C C . ALA A 1 95 ? -12.035 4.049 7.853 1.00 98.69 95 ALA A C 1
ATOM 792 O O . ALA A 1 95 ? -13.138 3.943 8.384 1.00 98.69 95 ALA A O 1
ATOM 793 N N . TYR A 1 96 ? -11.696 5.149 7.176 1.00 98.75 96 TYR A N 1
ATOM 794 C CA . TYR A 1 96 ? -12.635 6.250 6.964 1.00 98.75 96 TYR A CA 1
ATOM 795 C C . TYR A 1 96 ? -13.872 5.814 6.166 1.00 98.75 96 TYR A C 1
ATOM 797 O O . TYR A 1 96 ? -14.986 6.127 6.574 1.00 98.75 96 TYR A O 1
ATOM 805 N N . VAL A 1 97 ? -13.704 5.057 5.076 1.00 98.38 97 VAL A N 1
ATOM 806 C CA . VAL A 1 97 ? -14.823 4.589 4.237 1.00 98.38 97 VAL A CA 1
ATOM 807 C C . VAL A 1 97 ? -15.808 3.726 5.026 1.00 98.38 97 VAL A C 1
ATOM 809 O O . VAL A 1 97 ? -17.013 3.914 4.891 1.00 98.38 97 VAL A O 1
ATOM 812 N N . ILE A 1 98 ? -15.318 2.799 5.853 1.00 97.56 98 ILE A N 1
ATOM 813 C CA . ILE A 1 98 ? -16.191 1.850 6.566 1.00 97.56 98 ILE A CA 1
ATOM 814 C C . ILE A 1 98 ? -16.815 2.432 7.843 1.00 97.56 98 ILE A C 1
ATOM 816 O O . ILE A 1 98 ? -17.825 1.911 8.307 1.00 97.56 98 ILE A O 1
ATOM 820 N N . THR A 1 99 ? -16.225 3.483 8.424 1.00 97.25 99 THR A N 1
ATOM 821 C CA . THR A 1 99 ? -16.697 4.075 9.694 1.00 97.25 99 THR A CA 1
ATOM 822 C C . THR A 1 99 ? -17.352 5.446 9.536 1.00 97.25 99 THR A C 1
ATOM 824 O O . THR A 1 99 ? -18.060 5.891 10.433 1.00 97.25 99 THR A O 1
ATOM 827 N N . GLY A 1 100 ? -17.066 6.170 8.452 1.00 97.62 100 GLY A N 1
ATOM 828 C CA . GLY A 1 100 ? -17.410 7.586 8.296 1.00 97.62 100 GLY A CA 1
ATOM 829 C C . GLY A 1 100 ? -16.612 8.541 9.199 1.00 97.62 100 GLY A C 1
ATOM 830 O O . GLY A 1 100 ? -16.791 9.758 9.115 1.00 97.62 100 GLY A O 1
ATOM 831 N N . ASN A 1 101 ? -15.707 8.041 10.050 1.00 97.75 101 ASN A N 1
ATOM 832 C CA . ASN A 1 101 ? -14.964 8.871 10.992 1.00 97.75 101 ASN A CA 1
ATOM 833 C C . ASN A 1 101 ? -13.806 9.602 10.294 1.00 97.75 101 ASN A C 1
ATOM 835 O O . ASN A 1 101 ? -12.749 9.029 10.015 1.00 97.75 101 ASN A O 1
ATOM 839 N N . LYS A 1 102 ? -14.001 10.902 10.034 1.00 98.00 102 LYS A N 1
ATOM 840 C CA . LYS A 1 102 ? -13.054 11.768 9.309 1.00 98.00 102 LYS A CA 1
ATOM 841 C C . LYS A 1 102 ? -11.653 11.805 9.929 1.00 98.00 102 LYS A C 1
ATOM 843 O O . LYS A 1 102 ? -10.686 12.047 9.211 1.00 98.00 102 LYS A O 1
ATOM 848 N N . ARG A 1 103 ? -11.523 11.502 11.221 1.00 98.19 103 ARG A N 1
ATOM 849 C CA . ARG A 1 103 ? -10.240 11.432 11.923 1.00 98.19 103 ARG A CA 1
ATOM 850 C C . ARG A 1 103 ? -9.246 10.480 11.247 1.00 98.19 103 ARG A C 1
ATOM 852 O O . ARG A 1 103 ? -8.091 10.854 11.067 1.00 98.19 103 ARG A O 1
ATOM 859 N N . PHE A 1 104 ? -9.698 9.311 10.778 1.00 98.69 104 PHE A N 1
ATOM 860 C CA . PHE A 1 104 ? -8.824 8.379 10.057 1.00 98.69 104 PHE A CA 1
ATOM 861 C C . PHE A 1 104 ? -8.279 8.996 8.766 1.00 98.69 104 PHE A C 1
ATOM 863 O O . PHE A 1 104 ? -7.083 8.911 8.494 1.00 98.69 104 PHE A O 1
ATOM 870 N N . LYS A 1 105 ? -9.134 9.685 8.000 1.00 98.44 105 LYS A N 1
ATOM 871 C CA . LYS A 1 105 ? -8.713 10.391 6.787 1.00 98.44 105 LYS A CA 1
ATOM 872 C C . LYS A 1 105 ? -7.717 11.505 7.108 1.00 98.44 105 LYS A C 1
ATOM 874 O O . LYS A 1 105 ? -6.669 11.579 6.475 1.00 98.44 105 LYS A O 1
ATOM 879 N N . ASP A 1 106 ? -8.030 12.347 8.089 1.00 98.38 106 ASP A N 1
ATOM 880 C CA . ASP A 1 106 ? -7.178 13.475 8.476 1.00 98.38 106 ASP A CA 1
ATOM 881 C C . ASP A 1 106 ? -5.795 13.004 8.952 1.00 98.38 106 ASP A C 1
ATOM 883 O O . ASP A 1 106 ? -4.790 13.683 8.717 1.00 98.38 106 ASP A O 1
ATOM 887 N N . PHE A 1 107 ? -5.734 11.829 9.585 1.00 98.44 107 PHE A N 1
ATOM 888 C CA . PHE A 1 107 ? -4.481 11.193 9.963 1.00 98.44 107 PHE A CA 1
ATOM 889 C C . PHE A 1 107 ? -3.735 10.615 8.751 1.00 98.44 107 PHE A C 1
ATOM 891 O O . PHE A 1 107 ? -2.542 10.876 8.594 1.00 98.44 107 PHE A O 1
ATOM 898 N N . GLY A 1 108 ? -4.430 9.914 7.848 1.00 97.94 108 GLY A N 1
ATOM 899 C CA . GLY A 1 108 ? -3.853 9.385 6.606 1.00 97.94 108 GLY A CA 1
ATOM 900 C C . GLY A 1 108 ? -3.267 10.472 5.702 1.00 97.94 108 GLY A C 1
ATOM 901 O O . GLY A 1 108 ? -2.171 10.310 5.169 1.00 97.94 108 GLY A O 1
ATOM 902 N N . ASP A 1 109 ? -3.922 11.634 5.619 1.00 97.81 109 ASP A N 1
ATOM 903 C CA . ASP A 1 109 ? -3.454 12.788 4.842 1.00 97.81 109 ASP A CA 1
ATOM 904 C C . ASP A 1 109 ? -2.053 13.272 5.270 1.00 97.81 109 ASP A C 1
ATOM 906 O O . ASP A 1 109 ? -1.336 13.871 4.464 1.00 97.81 109 ASP A O 1
ATOM 910 N N . LYS A 1 110 ? -1.627 12.996 6.514 1.00 96.81 110 LYS A N 1
ATOM 911 C CA . LYS A 1 110 ? -0.287 13.351 7.017 1.00 96.81 110 LYS A CA 1
ATOM 912 C C . LYS A 1 110 ? 0.836 12.529 6.392 1.00 96.81 110 LYS A C 1
ATOM 914 O O . LYS A 1 110 ? 1.990 12.922 6.531 1.00 96.81 110 LYS A O 1
ATOM 919 N N . PHE A 1 111 ? 0.517 11.425 5.724 1.00 96.50 111 PHE A N 1
ATOM 920 C CA . PHE A 1 111 ? 1.488 10.460 5.210 1.00 96.50 111 PHE A CA 1
ATOM 921 C C . PHE A 1 111 ? 1.383 10.235 3.699 1.00 96.50 111 PHE A C 1
ATOM 923 O O . PHE A 1 111 ? 1.957 9.287 3.169 1.00 96.50 111 PHE A O 1
ATOM 930 N N . LEU A 1 112 ? 0.661 11.093 2.974 1.00 95.44 112 LEU A N 1
ATOM 931 C CA . LEU A 1 112 ? 0.663 11.044 1.514 1.00 95.44 112 LEU A CA 1
ATOM 932 C C . LEU A 1 112 ? 2.052 11.359 0.967 1.00 95.44 112 LEU A C 1
ATOM 934 O O . LEU A 1 112 ? 2.581 12.452 1.183 1.00 95.44 112 LEU A O 1
ATOM 938 N N . TYR A 1 113 ? 2.602 10.445 0.173 1.00 95.31 113 TYR A N 1
ATOM 939 C CA . TYR A 1 113 ? 3.943 10.597 -0.380 1.00 95.31 113 TYR A CA 1
ATOM 940 C C . TYR A 1 113 ? 3.949 11.400 -1.687 1.00 95.31 113 TYR A C 1
ATOM 942 O O . TYR A 1 113 ? 4.347 10.915 -2.743 1.00 95.31 113 TYR A O 1
ATOM 950 N N . LYS A 1 114 ? 3.490 12.655 -1.629 1.00 94.75 114 LYS A N 1
ATOM 951 C CA . LYS A 1 114 ? 3.359 13.521 -2.816 1.00 94.75 114 LYS A CA 1
ATOM 952 C C . LYS A 1 114 ? 4.676 13.691 -3.580 1.00 94.75 114 LYS A C 1
ATOM 954 O O . LYS A 1 114 ? 4.654 13.668 -4.806 1.00 94.75 114 LYS A O 1
ATOM 959 N N . ASP A 1 115 ? 5.797 13.773 -2.867 1.00 93.38 115 ASP A N 1
ATOM 960 C CA . ASP A 1 115 ? 7.132 13.887 -3.469 1.00 93.38 115 ASP A CA 1
ATOM 961 C C . ASP A 1 115 ? 7.534 12.642 -4.269 1.00 93.38 115 ASP A C 1
ATOM 963 O O . ASP A 1 115 ? 8.262 12.758 -5.243 1.00 93.38 115 ASP A O 1
ATOM 967 N N . TYR A 1 116 ? 7.034 11.457 -3.910 1.00 95.50 116 TYR A N 1
ATOM 968 C CA . TYR A 1 116 ? 7.209 10.249 -4.718 1.00 95.50 116 TYR A CA 1
ATOM 969 C C . TYR A 1 116 ? 6.256 10.242 -5.920 1.00 95.50 116 TYR A C 1
ATOM 971 O O . TYR A 1 116 ? 6.638 9.911 -7.041 1.00 95.50 116 TYR A O 1
ATOM 979 N N . TYR A 1 117 ? 5.005 10.661 -5.714 1.00 97.50 117 TYR A N 1
ATOM 980 C CA . TYR A 1 117 ? 3.988 10.672 -6.768 1.00 97.50 117 TYR A CA 1
ATOM 981 C C . TYR A 1 117 ? 4.298 11.653 -7.905 1.00 97.50 117 TYR A C 1
ATOM 983 O O . TYR A 1 117 ? 3.882 11.416 -9.040 1.00 97.50 117 TYR A O 1
ATOM 991 N N . ILE A 1 118 ? 5.054 12.721 -7.623 1.00 97.00 118 ILE A N 1
ATOM 992 C CA . ILE A 1 118 ? 5.401 13.750 -8.608 1.00 97.00 118 ILE A CA 1
ATOM 993 C C . ILE A 1 118 ? 6.195 13.193 -9.795 1.00 97.00 118 ILE A C 1
ATOM 995 O O . ILE A 1 118 ? 6.046 13.690 -10.911 1.00 97.00 118 ILE A O 1
ATOM 999 N N . PHE A 1 119 ? 6.992 12.138 -9.587 1.00 97.88 119 PHE A N 1
ATOM 1000 C CA . PHE A 1 119 ? 7.729 11.491 -10.670 1.00 97.88 119 PHE A CA 1
ATOM 1001 C C . PHE A 1 119 ? 6.770 10.869 -11.680 1.00 97.88 119 PHE A C 1
ATOM 1003 O O . PHE A 1 119 ? 6.918 11.061 -12.881 1.00 97.88 119 PHE A O 1
ATOM 1010 N N . PHE A 1 120 ? 5.719 10.200 -11.215 1.00 98.44 120 PHE A N 1
ATOM 1011 C CA . PHE A 1 120 ? 4.722 9.612 -12.107 1.00 98.44 120 PHE A CA 1
ATOM 1012 C C . PHE A 1 120 ? 3.793 10.662 -12.706 1.00 98.44 120 PHE A C 1
ATOM 1014 O O . PHE A 1 120 ? 3.408 10.534 -13.863 1.00 98.44 120 PHE A O 1
ATOM 1021 N N . GLU A 1 121 ? 3.465 11.725 -11.968 1.00 97.94 121 GLU A N 1
ATOM 1022 C CA . GLU A 1 121 ? 2.709 12.859 -12.512 1.00 97.94 121 GLU A CA 1
ATOM 1023 C C . GLU A 1 121 ? 3.437 13.486 -13.711 1.00 97.94 121 GLU A C 1
ATOM 1025 O O . GLU A 1 121 ? 2.819 13.762 -14.737 1.00 97.94 121 GLU A O 1
ATOM 1030 N N . ARG A 1 122 ? 4.762 13.639 -13.606 1.00 97.62 122 ARG A N 1
ATOM 1031 C CA . ARG A 1 122 ? 5.630 14.200 -14.653 1.00 97.62 122 ARG A CA 1
ATOM 1032 C C . ARG A 1 122 ? 6.114 13.182 -15.683 1.00 97.62 122 ARG A C 1
ATOM 1034 O O . ARG A 1 122 ? 6.764 13.577 -16.645 1.00 97.62 122 ARG A O 1
ATOM 1041 N N . ASN A 1 123 ? 5.805 11.899 -15.491 1.00 96.69 123 ASN A N 1
ATOM 1042 C CA . ASN A 1 123 ? 6.358 10.792 -16.272 1.00 96.69 123 ASN A CA 1
ATOM 1043 C C . ASN A 1 123 ? 7.908 10.786 -16.293 1.00 96.69 123 ASN A C 1
ATOM 1045 O O . ASN A 1 123 ? 8.534 10.533 -17.320 1.00 96.69 123 ASN A O 1
ATOM 1049 N N . ASP A 1 124 ? 8.517 11.103 -15.149 1.00 97.00 124 ASP A N 1
ATOM 1050 C CA . ASP A 1 124 ? 9.947 11.339 -14.945 1.00 97.00 124 ASP A CA 1
ATOM 1051 C C . ASP A 1 124 ? 10.647 10.110 -14.342 1.00 97.00 124 ASP A C 1
ATOM 1053 O O . ASP A 1 124 ? 10.890 10.012 -13.136 1.00 97.00 124 ASP A O 1
ATOM 1057 N N . TYR A 1 125 ? 10.957 9.143 -15.207 1.00 95.62 125 TYR A N 1
ATOM 1058 C CA . TYR A 1 125 ? 11.696 7.937 -14.830 1.00 95.62 125 TYR A CA 1
ATOM 1059 C C . TYR A 1 125 ? 13.122 8.239 -14.341 1.00 95.62 125 TYR A C 1
ATOM 1061 O O . TYR A 1 125 ? 13.586 7.652 -13.364 1.00 95.62 125 TYR A O 1
ATOM 1069 N N . GLU A 1 126 ? 13.821 9.165 -14.997 1.00 93.69 126 GLU A N 1
ATOM 1070 C CA . GLU A 1 126 ? 15.196 9.505 -14.627 1.00 93.69 126 GLU A CA 1
ATOM 1071 C C . GLU A 1 126 ? 15.248 10.166 -13.246 1.00 93.69 126 GLU A C 1
ATOM 1073 O O . GLU A 1 126 ? 16.098 9.815 -12.428 1.00 93.69 126 GLU A O 1
ATOM 1078 N N . GLY A 1 127 ? 14.318 11.074 -12.939 1.00 94.19 127 GLY A N 1
ATOM 1079 C CA . GLY A 1 127 ? 14.179 11.651 -11.604 1.00 94.19 127 GLY A CA 1
ATOM 1080 C C . GLY A 1 127 ? 13.899 10.587 -10.543 1.00 94.19 127 GLY A C 1
ATOM 1081 O O . GLY A 1 127 ? 14.587 10.550 -9.520 1.00 94.19 127 GLY A O 1
ATOM 1082 N N . LEU A 1 128 ? 12.968 9.666 -10.824 1.00 94.38 128 LEU A N 1
ATOM 1083 C CA . LEU A 1 128 ? 12.650 8.538 -9.943 1.00 94.38 128 LEU A CA 1
ATOM 1084 C C . LEU A 1 128 ? 13.907 7.724 -9.599 1.00 94.38 128 LEU A C 1
ATOM 1086 O O . LEU A 1 128 ? 14.168 7.459 -8.427 1.00 94.38 128 LEU A O 1
ATOM 1090 N N . MET A 1 129 ? 14.706 7.362 -10.606 1.00 92.81 129 MET A N 1
ATOM 1091 C CA . MET A 1 129 ? 15.892 6.520 -10.418 1.00 92.81 129 MET A CA 1
ATOM 1092 C C . MET A 1 129 ? 17.093 7.243 -9.806 1.00 92.81 129 MET A C 1
ATOM 1094 O O . MET A 1 129 ? 17.933 6.598 -9.183 1.00 92.81 129 MET A O 1
ATOM 1098 N N . ASN A 1 130 ? 17.198 8.561 -9.983 1.00 90.00 130 ASN A N 1
ATOM 1099 C CA . ASN A 1 130 ? 18.294 9.365 -9.436 1.00 90.00 130 ASN A CA 1
ATOM 1100 C C . ASN A 1 130 ? 18.009 9.890 -8.013 1.00 90.00 130 ASN A C 1
ATOM 1102 O O . ASN A 1 130 ? 18.856 10.573 -7.425 1.00 90.00 130 ASN A O 1
ATOM 1106 N N . THR A 1 131 ? 16.836 9.587 -7.446 1.00 85.88 131 THR A N 1
ATOM 1107 C CA . THR A 1 131 ? 16.472 10.000 -6.084 1.00 85.88 131 THR A CA 1
ATOM 1108 C C . THR A 1 131 ? 17.358 9.310 -5.042 1.00 85.88 131 THR A C 1
ATOM 1110 O O . THR A 1 131 ? 17.733 8.153 -5.191 1.00 85.88 131 THR A O 1
ATOM 1113 N N . GLY A 1 132 ? 17.747 10.039 -3.988 1.00 73.81 132 GLY A N 1
ATOM 1114 C CA . GLY A 1 132 ? 18.650 9.526 -2.949 1.00 73.81 132 GLY A CA 1
ATOM 1115 C C . GLY A 1 132 ? 20.130 9.470 -3.364 1.00 73.81 132 GLY A C 1
ATOM 1116 O O . GLY A 1 132 ? 20.984 9.196 -2.516 1.00 73.81 132 GLY A O 1
ATOM 1117 N N . GLY A 1 133 ? 20.438 9.804 -4.623 1.00 75.38 133 GLY A N 1
ATOM 1118 C CA . GLY A 1 133 ? 21.752 9.683 -5.254 1.00 75.38 133 GLY A CA 1
ATOM 1119 C C . GLY A 1 133 ? 21.852 8.435 -6.140 1.00 75.38 133 GLY A C 1
ATOM 1120 O O . GLY A 1 133 ? 20.937 7.628 -6.210 1.00 75.38 133 GLY A O 1
ATOM 1121 N N . LYS A 1 134 ? 22.994 8.240 -6.815 1.00 74.31 134 LYS A N 1
ATOM 1122 C CA . LYS A 1 134 ? 23.208 7.077 -7.707 1.00 74.31 134 LYS A CA 1
ATOM 1123 C C . LYS A 1 134 ? 23.537 5.763 -6.974 1.00 74.31 134 LYS A C 1
ATOM 1125 O O . LYS A 1 134 ? 23.715 4.738 -7.631 1.00 74.31 134 LYS A O 1
ATOM 1130 N N . SER A 1 135 ? 23.650 5.781 -5.641 1.00 81.19 135 SER A N 1
ATOM 1131 C CA . SER A 1 135 ? 23.925 4.574 -4.845 1.00 81.19 135 SER A CA 1
ATOM 1132 C C . SER A 1 135 ? 22.730 3.623 -4.887 1.00 81.19 135 SER A C 1
ATOM 1134 O O . SER A 1 135 ? 21.605 4.046 -4.639 1.00 81.19 135 SER A O 1
ATOM 1136 N N . VAL A 1 136 ? 22.977 2.332 -5.134 1.00 77.94 136 VAL A N 1
ATOM 1137 C CA . VAL A 1 136 ? 21.944 1.277 -5.133 1.00 77.94 136 VAL A CA 1
ATOM 1138 C C . VAL A 1 136 ? 21.188 1.235 -3.802 1.00 77.94 136 VAL A C 1
ATOM 1140 O O . VAL A 1 136 ? 19.968 1.105 -3.787 1.00 77.94 136 VAL A O 1
ATOM 1143 N N . SER A 1 137 ? 21.909 1.432 -2.698 1.00 77.81 137 SER A N 1
ATOM 1144 C CA . SER A 1 137 ? 21.376 1.397 -1.333 1.00 77.81 137 SER A CA 1
ATOM 1145 C C . SER A 1 137 ? 20.416 2.561 -1.031 1.00 77.81 137 SER A C 1
ATOM 1147 O O . SER A 1 137 ? 19.530 2.463 -0.187 1.00 77.81 137 SER A O 1
ATOM 1149 N N . ARG A 1 138 ? 20.541 3.652 -1.801 1.00 83.94 138 ARG A N 1
ATOM 1150 C CA . ARG A 1 138 ? 19.736 4.873 -1.682 1.00 83.94 138 ARG A CA 1
ATOM 1151 C C . ARG A 1 138 ? 18.526 4.896 -2.611 1.00 83.94 138 ARG A C 1
ATOM 1153 O O . ARG A 1 138 ? 17.781 5.873 -2.587 1.00 83.94 138 ARG A O 1
ATOM 1160 N N . ARG A 1 139 ? 18.328 3.866 -3.435 1.00 89.12 139 ARG A N 1
ATOM 1161 C CA . ARG A 1 139 ? 17.160 3.749 -4.314 1.00 89.12 139 ARG A CA 1
ATOM 1162 C C . ARG A 1 139 ? 15.924 3.329 -3.526 1.00 89.12 139 ARG A C 1
ATOM 1164 O O . ARG A 1 139 ? 16.013 2.838 -2.403 1.00 89.12 139 ARG A O 1
ATOM 1171 N N . TYR A 1 140 ? 14.768 3.501 -4.151 1.00 92.38 140 TYR A N 1
ATOM 1172 C CA . TYR A 1 140 ? 13.492 3.082 -3.596 1.00 92.38 140 TYR A CA 1
ATOM 1173 C C . TYR A 1 140 ? 13.389 1.559 -3.437 1.00 92.38 140 TYR A C 1
ATOM 1175 O O . TYR A 1 140 ? 13.626 0.810 -4.387 1.00 92.38 140 TYR A O 1
ATOM 1183 N N . HIS A 1 141 ? 12.965 1.124 -2.245 1.00 92.69 141 HIS A N 1
ATOM 1184 C CA . HIS A 1 141 ? 12.616 -0.269 -1.964 1.00 92.69 141 HIS A CA 1
ATOM 1185 C C . HIS A 1 141 ? 11.423 -0.709 -2.815 1.00 92.69 141 HIS A C 1
ATOM 1187 O O . HIS A 1 141 ? 10.363 -0.071 -2.798 1.00 92.69 141 HIS A O 1
ATOM 1193 N N . ALA A 1 142 ? 11.586 -1.793 -3.559 1.00 94.00 142 ALA A N 1
ATOM 1194 C CA . ALA A 1 142 ? 10.733 -2.131 -4.679 1.00 94.00 142 ALA A CA 1
ATOM 1195 C C . ALA A 1 142 ? 9.308 -2.505 -4.251 1.00 94.00 142 ALA A C 1
ATOM 1197 O O . ALA A 1 142 ? 8.339 -1.985 -4.811 1.00 94.00 142 ALA A O 1
ATOM 1198 N N . TYR A 1 143 ? 9.156 -3.395 -3.264 1.00 93.69 143 TYR A N 1
ATOM 1199 C CA . TYR A 1 143 ? 7.839 -3.779 -2.743 1.00 93.69 143 TYR A CA 1
ATOM 1200 C C . TYR A 1 143 ? 7.116 -2.566 -2.159 1.00 93.69 143 TYR A C 1
ATOM 1202 O O . TYR A 1 143 ? 6.008 -2.228 -2.579 1.00 93.69 143 TYR A O 1
ATOM 1210 N N . SER A 1 144 ? 7.769 -1.882 -1.228 1.00 92.38 144 SER A N 1
ATOM 1211 C CA . SER A 1 144 ? 7.142 -0.849 -0.410 1.00 92.38 144 SER A CA 1
ATOM 1212 C C . SER A 1 144 ? 6.733 0.361 -1.244 1.00 92.38 144 SER A C 1
ATOM 1214 O O . SER A 1 144 ? 5.636 0.886 -1.063 1.00 92.38 144 SER A O 1
ATOM 1216 N N . HIS A 1 145 ? 7.535 0.759 -2.233 1.00 95.00 145 HIS A N 1
ATOM 1217 C CA . HIS A 1 145 ? 7.207 1.910 -3.075 1.00 95.00 145 HIS A CA 1
ATOM 1218 C C . HIS A 1 145 ? 6.137 1.608 -4.130 1.00 95.00 145 HIS A C 1
ATOM 1220 O O . HIS A 1 145 ? 5.314 2.476 -4.419 1.00 95.00 145 HIS A O 1
ATOM 1226 N N . ILE A 1 146 ? 6.033 0.368 -4.619 1.00 96.94 146 ILE A N 1
ATOM 1227 C CA . ILE A 1 146 ? 4.851 -0.042 -5.396 1.00 96.94 146 ILE A CA 1
ATOM 1228 C C . ILE A 1 146 ? 3.620 -0.076 -4.490 1.00 96.94 146 ILE A C 1
ATOM 1230 O O . ILE A 1 146 ? 2.553 0.414 -4.860 1.00 96.94 146 ILE A O 1
ATOM 1234 N N . ASN A 1 147 ? 3.772 -0.568 -3.262 1.00 94.88 147 ASN A N 1
ATOM 1235 C CA . ASN A 1 147 ? 2.709 -0.582 -2.269 1.00 94.88 147 ASN A CA 1
ATOM 1236 C C . ASN A 1 147 ? 2.214 0.841 -1.922 1.00 94.88 147 ASN A C 1
ATOM 1238 O O . ASN A 1 147 ? 1.010 1.041 -1.756 1.00 94.88 147 ASN A O 1
ATOM 1242 N N . ALA A 1 148 ? 3.104 1.843 -1.914 1.00 95.75 148 ALA A N 1
ATOM 1243 C CA . ALA A 1 148 ? 2.798 3.262 -1.698 1.00 95.75 148 ALA A CA 1
ATOM 1244 C C . ALA A 1 148 ? 1.814 3.853 -2.721 1.00 95.75 148 ALA A C 1
ATOM 1246 O O . ALA A 1 148 ? 1.125 4.834 -2.428 1.00 95.75 148 ALA A O 1
ATOM 1247 N N . LEU A 1 149 ? 1.726 3.275 -3.923 1.00 98.38 149 LEU A N 1
ATOM 1248 C CA . LEU A 1 149 ? 0.760 3.692 -4.944 1.00 98.38 149 LEU A CA 1
ATOM 1249 C C . LEU A 1 149 ? -0.679 3.348 -4.537 1.00 98.38 149 LEU A C 1
ATOM 1251 O O . LEU A 1 149 ? -1.611 4.035 -4.945 1.00 98.38 149 LEU A O 1
ATOM 1255 N N . SER A 1 150 ? -0.876 2.358 -3.665 1.00 98.31 150 SER A N 1
ATOM 1256 C CA . SER A 1 150 ? -2.201 2.026 -3.123 1.00 98.31 150 SER A CA 1
ATOM 1257 C C . SER A 1 150 ? -2.767 3.163 -2.258 1.00 98.31 150 SER A C 1
ATOM 1259 O O . SER A 1 150 ? -3.965 3.441 -2.289 1.00 98.31 150 SER A O 1
ATOM 1261 N N . SER A 1 151 ? -1.900 3.909 -1.565 1.00 98.44 151 SER A N 1
ATOM 1262 C CA . SER A 1 151 ? -2.273 5.139 -0.852 1.00 98.44 151 SER A CA 1
ATOM 1263 C C . SER A 1 151 ? -2.760 6.234 -1.809 1.00 98.44 151 SER A C 1
ATOM 1265 O O . SER A 1 151 ? -3.773 6.882 -1.540 1.00 98.44 151 SER A O 1
ATOM 1267 N N . ALA A 1 152 ? -2.094 6.414 -2.957 1.00 98.56 152 ALA A N 1
ATOM 1268 C CA . ALA A 1 152 ? -2.543 7.333 -4.007 1.00 98.56 152 ALA A CA 1
ATOM 1269 C C . ALA A 1 152 ? -3.878 6.889 -4.631 1.00 98.56 152 ALA A C 1
ATOM 1271 O O . ALA A 1 152 ? -4.735 7.726 -4.913 1.00 98.56 152 ALA A O 1
ATOM 1272 N N . ALA A 1 153 ? -4.076 5.580 -4.801 1.00 98.75 153 ALA A N 1
ATOM 1273 C CA . ALA A 1 153 ? -5.320 5.005 -5.298 1.00 98.75 153 ALA A CA 1
ATOM 1274 C C . ALA A 1 153 ? -6.502 5.259 -4.363 1.00 98.75 153 ALA A C 1
ATOM 1276 O O . ALA A 1 153 ? -7.533 5.766 -4.806 1.00 98.75 153 ALA A O 1
ATOM 1277 N N . MET A 1 154 ? -6.341 5.006 -3.065 1.00 98.56 154 MET A N 1
ATOM 1278 C CA . MET A 1 154 ? -7.383 5.329 -2.091 1.00 98.56 154 MET A CA 1
ATOM 1279 C C . MET A 1 154 ? -7.619 6.838 -1.970 1.00 98.56 154 MET A C 1
ATOM 1281 O O . MET A 1 154 ? -8.759 7.267 -1.803 1.00 98.56 154 MET A O 1
ATOM 1285 N N . PHE A 1 155 ? -6.585 7.668 -2.126 1.00 98.56 155 PHE A N 1
ATOM 1286 C CA . PHE A 1 155 ? -6.775 9.117 -2.169 1.00 98.56 155 PHE A CA 1
ATOM 1287 C C . PHE A 1 155 ? -7.597 9.563 -3.389 1.00 98.56 155 PHE A C 1
ATOM 1289 O O . PHE A 1 155 ? -8.479 10.415 -3.259 1.00 98.56 155 PHE A O 1
ATOM 1296 N N . TYR A 1 156 ? -7.361 8.965 -4.563 1.00 98.69 156 TYR A N 1
ATOM 1297 C CA . TYR A 1 156 ? -8.196 9.178 -5.747 1.00 98.69 156 TYR A CA 1
ATOM 1298 C C . TYR A 1 156 ? -9.641 8.737 -5.503 1.00 98.69 156 TYR A C 1
ATOM 1300 O O . TYR A 1 156 ? -10.554 9.502 -5.801 1.00 98.69 156 TYR A O 1
ATOM 1308 N N . TYR A 1 157 ? -9.848 7.558 -4.912 1.00 98.56 157 TYR A N 1
ATOM 1309 C CA . TYR A 1 157 ? -11.180 7.057 -4.571 1.00 98.56 157 TYR A CA 1
ATOM 1310 C C . TYR A 1 157 ? -11.962 8.045 -3.690 1.00 98.56 157 TYR A C 1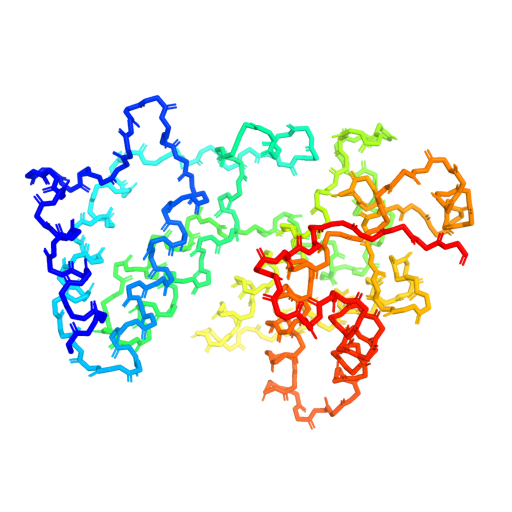
ATOM 1312 O O . TYR A 1 157 ? -13.137 8.297 -3.937 1.00 98.56 157 TYR A O 1
ATOM 1320 N N . LEU A 1 158 ? -11.302 8.652 -2.697 1.00 98.31 158 LEU A N 1
ATOM 1321 C CA . LEU A 1 158 ? -11.945 9.603 -1.787 1.00 98.31 158 LEU A CA 1
ATOM 1322 C C . LEU A 1 158 ? -12.206 10.984 -2.397 1.00 98.31 158 LEU A C 1
ATOM 1324 O O . LEU A 1 158 ? -13.176 11.639 -2.023 1.00 98.31 158 LEU A O 1
ATOM 1328 N N . THR A 1 159 ? -11.316 11.473 -3.261 1.00 97.88 159 THR A N 1
ATOM 1329 C CA . THR A 1 159 ? -11.339 12.878 -3.712 1.00 97.88 159 THR A CA 1
ATOM 1330 C C . THR A 1 159 ? -11.823 13.065 -5.146 1.00 97.88 159 THR A C 1
ATOM 1332 O O . THR A 1 159 ? -12.223 14.166 -5.518 1.00 97.88 159 THR A O 1
ATOM 1335 N N . GLY A 1 160 ? -11.752 12.026 -5.978 1.00 97.94 160 GLY A N 1
ATOM 1336 C CA . GLY A 1 160 ? -11.985 12.119 -7.418 1.00 97.94 160 GLY A CA 1
ATOM 1337 C C . GLY A 1 160 ? -10.934 12.947 -8.173 1.00 97.94 160 GLY A C 1
ATOM 1338 O O . GLY A 1 160 ? -11.119 13.231 -9.360 1.00 97.94 160 GLY A O 1
ATOM 1339 N N . GLU A 1 161 ? -9.826 13.346 -7.532 1.00 98.00 161 GLU A N 1
ATOM 1340 C CA . GLU A 1 161 ? -8.777 14.156 -8.155 1.00 98.00 161 GLU A CA 1
ATOM 1341 C C . GLU A 1 161 ? -8.082 13.383 -9.288 1.00 98.00 161 GLU A C 1
ATOM 1343 O O . GLU A 1 161 ? -7.165 12.590 -9.065 1.00 98.00 161 GLU A O 1
ATOM 1348 N N . LYS A 1 162 ? -8.493 13.650 -10.536 1.00 97.56 162 LYS A N 1
ATOM 1349 C CA . LYS A 1 162 ? -8.063 12.919 -11.746 1.00 97.56 162 LYS A CA 1
ATOM 1350 C C . LYS A 1 162 ? -6.546 12.785 -11.913 1.00 97.56 162 LYS A C 1
ATOM 1352 O O . LYS A 1 162 ? -6.096 11.808 -12.509 1.00 97.56 162 LYS A O 1
ATOM 1357 N N . LYS A 1 163 ? -5.756 13.720 -11.371 1.00 97.69 163 LYS A N 1
ATOM 1358 C CA . LYS A 1 163 ? -4.287 13.649 -11.401 1.00 97.69 163 LYS A CA 1
ATOM 1359 C C . LYS A 1 163 ? -3.751 12.375 -10.738 1.00 97.69 163 LYS A C 1
ATOM 1361 O O . LYS A 1 163 ? -2.799 11.795 -11.241 1.00 97.69 163 LYS A O 1
ATOM 1366 N N . TYR A 1 164 ? -4.393 11.885 -9.675 1.00 98.44 164 TYR A N 1
ATOM 1367 C CA . TYR A 1 164 ? -3.959 10.668 -8.990 1.00 98.44 164 TYR A CA 1
ATOM 1368 C C . TYR A 1 164 ? -4.257 9.410 -9.808 1.00 98.44 164 TYR A C 1
ATOM 1370 O O . TYR A 1 164 ? -3.427 8.510 -9.846 1.00 98.44 164 TYR A O 1
ATOM 1378 N N . LEU A 1 165 ? -5.363 9.368 -10.559 1.00 98.38 165 LEU A N 1
ATOM 1379 C CA . LEU A 1 165 ? -5.568 8.295 -11.535 1.00 98.38 165 LEU A CA 1
ATOM 1380 C C . LEU A 1 165 ? -4.478 8.317 -12.618 1.00 98.38 165 LEU A C 1
ATOM 1382 O O . LEU A 1 165 ? -3.975 7.263 -12.999 1.00 98.38 165 LEU A O 1
ATOM 1386 N N . GLN A 1 166 ? -4.078 9.502 -13.091 1.00 98.44 166 GLN A N 1
ATOM 1387 C CA . GLN A 1 166 ? -2.986 9.618 -14.061 1.00 98.44 166 GLN A CA 1
ATOM 1388 C C . GLN A 1 166 ? -1.641 9.159 -13.478 1.00 98.44 166 GLN A C 1
ATOM 1390 O O . GLN A 1 166 ? -0.922 8.420 -14.147 1.00 98.44 166 GLN A O 1
ATOM 1395 N N . VAL A 1 167 ? -1.340 9.518 -12.224 1.00 98.69 167 VAL A N 1
ATOM 1396 C CA . VAL A 1 167 ? -0.175 9.022 -11.467 1.00 98.69 167 VAL A CA 1
ATOM 1397 C C . VAL A 1 167 ? -0.136 7.495 -11.471 1.00 98.69 167 VAL A C 1
ATOM 1399 O O . VAL A 1 167 ? 0.887 6.926 -11.829 1.00 98.69 167 VAL A O 1
ATOM 1402 N N . LEU A 1 168 ? -1.244 6.818 -11.149 1.00 98.69 168 LEU A N 1
ATOM 1403 C CA . LEU A 1 168 ? -1.287 5.349 -11.123 1.00 98.69 168 LEU A CA 1
ATOM 1404 C C . LEU A 1 168 ? -1.037 4.735 -12.504 1.00 98.69 168 LEU A C 1
ATOM 1406 O O . LEU A 1 168 ? -0.306 3.753 -12.619 1.00 98.69 168 LEU A O 1
ATOM 1410 N N . LYS A 1 169 ? -1.628 5.313 -13.557 1.00 98.62 169 LYS A N 1
ATOM 1411 C CA . LYS A 1 169 ? -1.445 4.838 -14.937 1.00 98.62 169 LYS A CA 1
ATOM 1412 C C . LYS A 1 169 ? 0.003 4.990 -15.398 1.00 98.62 169 LYS A C 1
ATOM 1414 O O . LYS A 1 169 ? 0.564 4.054 -15.962 1.00 98.62 169 LYS A O 1
ATOM 1419 N N . ASN A 1 170 ? 0.607 6.146 -15.132 1.00 98.62 170 ASN A N 1
ATOM 1420 C CA . ASN A 1 170 ? 2.004 6.409 -15.470 1.00 98.62 170 ASN A CA 1
ATOM 1421 C C . ASN A 1 170 ? 2.943 5.517 -14.653 1.00 98.62 170 ASN A C 1
ATOM 1423 O O . ASN A 1 170 ? 3.873 4.949 -15.216 1.00 98.62 170 ASN A O 1
ATOM 1427 N N . ALA A 1 171 ? 2.663 5.324 -13.361 1.00 98.50 171 ALA A N 1
ATOM 1428 C CA . ALA A 1 171 ? 3.424 4.415 -12.512 1.00 98.50 171 ALA A CA 1
ATOM 1429 C C . ALA A 1 171 ? 3.397 2.983 -13.046 1.00 98.50 171 ALA A C 1
ATOM 1431 O O . ALA A 1 171 ? 4.456 2.384 -13.213 1.00 98.50 171 ALA A O 1
ATOM 1432 N N . TYR A 1 172 ? 2.216 2.461 -13.391 1.00 98.38 172 TYR A N 1
ATOM 1433 C CA . TYR A 1 172 ? 2.092 1.137 -14.000 1.00 98.38 172 TYR A CA 1
ATOM 1434 C C . TYR A 1 172 ? 2.949 1.009 -15.264 1.00 98.38 172 TYR A C 1
ATOM 1436 O O . TYR A 1 172 ? 3.700 0.046 -15.382 1.00 98.38 172 TYR A O 1
ATOM 1444 N N . ASN A 1 173 ? 2.884 1.982 -16.180 1.00 98.00 173 ASN A N 1
ATOM 1445 C CA . ASN A 1 173 ? 3.659 1.941 -17.424 1.00 98.00 173 ASN A CA 1
ATOM 1446 C C . ASN A 1 173 ? 5.169 2.011 -17.160 1.00 98.00 173 ASN A C 1
ATOM 1448 O O . ASN A 1 173 ? 5.912 1.157 -17.634 1.00 98.00 173 ASN A O 1
ATOM 1452 N N . ILE A 1 174 ? 5.619 2.960 -16.333 1.00 97.75 174 ILE A N 1
ATOM 1453 C CA . ILE A 1 174 ? 7.034 3.096 -15.966 1.00 97.75 174 ILE A CA 1
ATOM 1454 C C . ILE A 1 174 ? 7.554 1.799 -15.342 1.00 97.75 174 ILE A C 1
ATOM 1456 O O . ILE A 1 174 ? 8.603 1.300 -15.747 1.00 97.75 174 ILE A O 1
ATOM 1460 N N . ILE A 1 175 ? 6.830 1.223 -14.380 1.00 97.12 175 ILE A N 1
ATOM 1461 C CA . ILE A 1 175 ? 7.249 -0.011 -13.710 1.00 97.12 175 ILE A CA 1
ATOM 1462 C C . ILE A 1 175 ? 7.264 -1.179 -14.699 1.00 97.12 175 ILE A C 1
ATOM 1464 O O . ILE A 1 175 ? 8.252 -1.913 -14.752 1.00 97.12 175 ILE A O 1
ATOM 1468 N N . LYS A 1 176 ? 6.212 -1.320 -15.516 1.00 95.44 176 LYS A N 1
ATOM 1469 C CA . LYS A 1 176 ? 6.100 -2.361 -16.543 1.00 95.44 176 LYS A CA 1
ATOM 1470 C C . LYS A 1 176 ? 7.287 -2.347 -17.504 1.00 95.44 176 LYS A C 1
ATOM 1472 O O . LYS A 1 176 ? 7.860 -3.400 -17.773 1.00 95.44 176 LYS A O 1
ATOM 1477 N N . ASP A 1 177 ? 7.667 -1.167 -17.980 1.00 94.56 177 ASP A N 1
ATOM 1478 C CA . ASP A 1 177 ? 8.681 -1.017 -19.024 1.00 94.56 177 ASP A CA 1
ATOM 1479 C C . ASP A 1 177 ? 10.112 -1.126 -18.466 1.00 94.56 177 ASP A C 1
ATOM 1481 O O . ASP A 1 177 ? 11.034 -1.598 -19.144 1.00 94.56 177 ASP A O 1
ATOM 1485 N N . THR A 1 178 ? 10.314 -0.735 -17.204 1.00 94.50 178 THR A N 1
ATOM 1486 C CA . THR A 1 178 ? 11.661 -0.584 -16.634 1.00 94.50 178 THR A CA 1
ATOM 1487 C C . THR A 1 178 ? 12.029 -1.657 -15.612 1.00 94.50 178 THR A C 1
ATOM 1489 O O . THR A 1 178 ? 13.171 -2.115 -15.627 1.00 94.50 178 THR A O 1
ATOM 1492 N N . GLN A 1 179 ? 11.091 -2.132 -14.790 1.00 94.94 179 GLN A N 1
ATOM 1493 C CA . GLN A 1 179 ? 11.407 -2.951 -13.611 1.00 94.94 179 GLN A CA 1
ATOM 1494 C C . GLN A 1 179 ? 11.129 -4.449 -13.775 1.00 94.94 179 GLN A C 1
ATOM 1496 O O . GLN A 1 179 ? 11.689 -5.245 -13.023 1.00 94.94 179 GLN A O 1
ATOM 1501 N N . LEU A 1 180 ? 10.272 -4.857 -14.715 1.00 94.31 180 LEU A N 1
ATOM 1502 C CA . LEU A 1 180 ? 9.802 -6.245 -14.765 1.00 94.31 180 LEU A CA 1
ATOM 1503 C C . LEU A 1 180 ? 10.799 -7.206 -15.420 1.00 94.31 180 LEU A C 1
ATOM 1505 O O . LEU A 1 180 ? 11.379 -6.921 -16.471 1.00 94.31 180 LEU A O 1
ATOM 1509 N N . TYR A 1 181 ? 10.904 -8.397 -14.836 1.00 94.12 181 TYR A N 1
ATOM 1510 C CA . TYR A 1 181 ? 11.366 -9.607 -15.511 1.00 94.12 181 TYR A CA 1
ATOM 1511 C C . TYR A 1 181 ? 10.224 -10.254 -16.310 1.00 94.12 181 TYR A C 1
ATOM 1513 O O . TYR A 1 181 ? 9.044 -9.958 -16.110 1.00 94.12 181 TYR A O 1
ATOM 1521 N N . ASN A 1 182 ? 10.558 -11.200 -17.196 1.00 91.12 182 ASN A N 1
ATOM 1522 C CA . ASN A 1 182 ? 9.568 -11.908 -18.024 1.00 91.12 182 ASN A CA 1
ATOM 1523 C C . ASN A 1 182 ? 8.510 -12.661 -17.202 1.00 91.12 182 ASN A C 1
ATOM 1525 O O . ASN A 1 182 ? 7.371 -12.797 -17.644 1.00 91.12 182 ASN A O 1
ATOM 1529 N N . THR A 1 183 ? 8.869 -13.094 -15.992 1.00 91.31 183 THR A N 1
ATOM 1530 C CA . THR A 1 183 ? 7.977 -13.747 -15.022 1.00 91.31 183 THR A CA 1
ATOM 1531 C C . THR A 1 183 ? 6.960 -12.791 -14.388 1.00 91.31 183 THR A C 1
ATOM 1533 O O . THR A 1 183 ? 6.078 -13.226 -13.656 1.00 91.31 183 THR A O 1
ATOM 1536 N N . GLY A 1 184 ? 7.070 -11.481 -14.625 1.00 93.75 184 GLY A N 1
ATOM 1537 C CA . GLY A 1 184 ? 6.291 -10.454 -13.929 1.00 93.75 184 GLY A CA 1
ATOM 1538 C C . GLY A 1 184 ? 6.841 -10.086 -12.546 1.00 93.75 184 GLY A C 1
ATOM 1539 O O . GLY A 1 184 ? 6.332 -9.146 -11.936 1.00 93.75 184 GLY A O 1
ATOM 1540 N N . GLY A 1 185 ? 7.880 -10.782 -12.067 1.00 94.38 185 GLY A N 1
ATOM 1541 C CA . GLY A 1 185 ? 8.637 -10.389 -10.879 1.00 94.38 185 GLY A CA 1
ATOM 1542 C C . GLY A 1 185 ? 9.483 -9.139 -11.123 1.00 94.38 185 GLY A C 1
ATOM 1543 O O . GLY A 1 185 ? 9.747 -8.767 -12.268 1.00 94.38 185 GLY A O 1
ATOM 1544 N N . TYR A 1 186 ? 9.906 -8.485 -10.047 1.00 95.31 186 TYR A N 1
ATOM 1545 C CA . TYR A 1 186 ? 10.660 -7.231 -10.081 1.00 95.31 186 TYR A CA 1
ATOM 1546 C C . TYR A 1 186 ? 11.481 -7.058 -8.796 1.00 95.31 186 TYR A C 1
ATOM 1548 O O . TYR A 1 186 ? 11.267 -7.772 -7.821 1.00 95.31 186 TYR A O 1
ATOM 1556 N N . GLY A 1 187 ? 12.346 -6.047 -8.762 1.00 94.25 187 GLY A N 1
ATOM 1557 C CA . GLY A 1 187 ? 13.018 -5.636 -7.529 1.00 94.25 187 GLY A CA 1
ATOM 1558 C C . GLY A 1 187 ? 14.146 -6.572 -7.091 1.00 94.25 187 GLY A C 1
ATOM 1559 O O . GLY A 1 187 ? 14.090 -7.083 -5.968 1.00 94.25 187 GLY A O 1
ATOM 1560 N N . PRO A 1 188 ? 15.156 -6.828 -7.944 1.00 93.50 188 PRO A N 1
ATOM 1561 C CA . PRO A 1 188 ? 16.318 -7.592 -7.518 1.00 93.50 188 PRO A CA 1
ATOM 1562 C C . PRO A 1 188 ? 17.041 -6.868 -6.376 1.00 93.50 188 PRO A C 1
ATOM 1564 O O . PRO A 1 188 ? 17.138 -5.642 -6.381 1.00 93.50 188 PRO A O 1
ATOM 1567 N N . GLY A 1 189 ? 17.478 -7.609 -5.357 1.00 90.44 189 GLY A N 1
ATOM 1568 C CA . GLY A 1 189 ? 18.028 -7.018 -4.130 1.00 90.44 189 GLY A CA 1
ATOM 1569 C C . GLY A 1 189 ? 17.019 -6.158 -3.350 1.00 90.44 189 GLY A C 1
ATOM 1570 O O . GLY A 1 189 ? 17.421 -5.293 -2.576 1.00 90.44 189 GLY A O 1
ATOM 1571 N N . GLU A 1 190 ? 15.717 -6.371 -3.583 1.00 91.56 190 GLU A N 1
ATOM 1572 C CA . GLU A 1 190 ? 14.595 -5.591 -3.036 1.00 91.56 190 GLU A CA 1
ATOM 1573 C C . GLU A 1 190 ? 14.561 -4.115 -3.471 1.00 91.56 190 GLU A C 1
ATOM 1575 O O . GLU A 1 190 ? 13.789 -3.327 -2.937 1.00 91.56 190 GLU A O 1
ATOM 1580 N N . THR A 1 191 ? 15.310 -3.734 -4.508 1.00 91.88 191 THR A N 1
ATOM 1581 C CA . THR A 1 191 ? 15.452 -2.337 -4.944 1.00 91.88 191 THR A CA 1
ATOM 1582 C C . THR A 1 191 ? 15.051 -2.126 -6.402 1.00 91.88 191 THR A C 1
ATOM 1584 O O . THR A 1 191 ? 15.071 -3.049 -7.219 1.00 91.88 191 THR A O 1
ATOM 1587 N N . PHE A 1 192 ? 14.681 -0.898 -6.765 1.00 93.56 192 PHE A N 1
ATOM 1588 C CA . PHE A 1 192 ? 14.526 -0.535 -8.173 1.00 93.56 192 PHE A CA 1
ATOM 1589 C C . PHE A 1 192 ? 15.863 -0.601 -8.930 1.00 93.56 192 PHE A C 1
ATOM 1591 O O . PHE A 1 192 ? 16.938 -0.255 -8.427 1.00 93.56 192 PHE A O 1
ATOM 1598 N N . MET A 1 193 ? 15.788 -1.002 -10.197 1.00 92.06 193 MET A N 1
ATOM 1599 C CA . MET A 1 193 ? 16.942 -1.147 -11.084 1.00 92.06 193 MET A CA 1
ATOM 1600 C C . MET A 1 193 ? 16.820 -0.290 -12.344 1.00 92.06 193 MET A C 1
ATOM 1602 O O . MET A 1 193 ? 15.719 0.010 -12.814 1.00 92.06 193 MET A O 1
ATOM 1606 N N . TYR A 1 194 ? 17.962 0.098 -12.917 1.00 92.88 194 TYR A N 1
ATOM 1607 C CA . TYR A 1 194 ? 17.969 0.617 -14.285 1.00 92.88 194 TYR A CA 1
ATOM 1608 C C . TYR A 1 194 ? 17.713 -0.531 -15.271 1.00 92.88 194 TYR A C 1
ATOM 1610 O O . TYR A 1 194 ? 18.142 -1.658 -15.007 1.00 92.88 194 TYR A O 1
ATOM 1618 N N . PRO A 1 195 ? 17.095 -0.295 -16.444 1.00 91.44 195 PRO A N 1
ATOM 1619 C CA . PRO A 1 195 ? 16.734 -1.374 -17.358 1.00 91.44 195 PRO A CA 1
ATOM 1620 C C . PRO A 1 195 ? 17.987 -2.031 -17.951 1.00 91.44 195 PRO A C 1
ATOM 1622 O O . PRO A 1 195 ? 17.983 -3.225 -18.236 1.00 91.44 195 PRO A O 1
ATOM 1625 N N . SER A 1 196 ? 19.085 -1.273 -18.062 1.00 92.00 196 SER A N 1
ATOM 1626 C CA . SER A 1 196 ? 20.409 -1.762 -18.461 1.00 92.00 196 SER A CA 1
ATOM 1627 C C . SER A 1 196 ? 20.996 -2.798 -17.497 1.00 92.00 196 SER A C 1
ATOM 1629 O O . SER A 1 196 ? 21.809 -3.614 -17.916 1.00 92.00 196 SER A O 1
ATOM 1631 N N . GLN A 1 197 ? 20.563 -2.809 -16.233 1.00 91.19 197 GLN A N 1
ATOM 1632 C CA . GLN A 1 197 ? 21.038 -3.743 -15.206 1.00 91.19 197 GLN A CA 1
ATOM 1633 C C . GLN A 1 197 ? 20.233 -5.052 -15.180 1.00 91.19 197 GLN A C 1
ATOM 1635 O O . GLN A 1 197 ? 20.580 -5.981 -14.452 1.00 91.19 197 GLN A O 1
ATOM 1640 N N . ARG A 1 198 ? 19.151 -5.163 -15.963 1.00 89.94 198 ARG A N 1
ATOM 1641 C CA . ARG A 1 198 ? 18.221 -6.303 -15.903 1.00 89.94 198 ARG A CA 1
ATOM 1642 C C . ARG A 1 198 ? 18.899 -7.647 -16.165 1.00 89.94 198 ARG A C 1
ATOM 1644 O O . ARG A 1 198 ? 18.586 -8.619 -15.493 1.00 89.94 198 ARG A O 1
ATOM 1651 N N . THR A 1 199 ? 19.820 -7.712 -17.124 1.00 90.81 199 THR A N 1
ATOM 1652 C CA . THR A 1 199 ? 20.563 -8.948 -17.417 1.00 90.81 199 THR A CA 1
ATOM 1653 C C . THR A 1 199 ? 21.654 -9.210 -16.386 1.00 90.81 199 THR A C 1
ATOM 1655 O O . THR A 1 199 ? 21.823 -10.346 -15.968 1.00 90.81 199 THR A O 1
ATOM 1658 N N . GLU A 1 200 ? 22.379 -8.175 -15.961 1.00 91.94 200 GLU A N 1
ATOM 1659 C CA . GLU A 1 200 ? 23.458 -8.292 -14.971 1.00 91.94 200 GLU A CA 1
ATOM 1660 C C . GLU A 1 200 ? 22.937 -8.824 -13.630 1.00 91.94 200 GLU A C 1
ATOM 1662 O O . GLU A 1 200 ? 23.495 -9.772 -13.081 1.00 91.94 200 GLU A O 1
ATOM 1667 N N . THR A 1 201 ? 21.812 -8.280 -13.161 1.00 92.31 201 THR A N 1
ATOM 1668 C CA . THR A 1 201 ? 21.181 -8.662 -11.889 1.00 92.31 201 THR A CA 1
ATOM 1669 C C . THR A 1 201 ? 20.800 -10.138 -11.819 1.00 92.31 201 THR A C 1
ATOM 1671 O O . THR A 1 201 ? 20.848 -10.701 -10.731 1.00 92.31 201 THR A O 1
ATOM 1674 N N . LEU A 1 202 ? 20.517 -10.807 -12.949 1.00 90.19 202 LEU A N 1
ATOM 1675 C CA . LEU A 1 202 ? 20.280 -12.262 -12.982 1.00 90.19 202 LEU A CA 1
ATOM 1676 C C . LEU A 1 202 ? 21.475 -13.063 -12.445 1.00 90.19 202 LEU A C 1
ATOM 1678 O O . LEU A 1 202 ? 21.297 -14.111 -11.827 1.00 90.19 202 LEU A O 1
ATOM 1682 N N . TYR A 1 203 ? 22.686 -12.547 -12.653 1.00 90.44 203 TYR A N 1
ATOM 1683 C CA . TYR A 1 203 ? 23.928 -13.189 -12.236 1.00 90.44 203 TYR A CA 1
ATOM 1684 C C . TYR A 1 203 ? 24.480 -12.615 -10.931 1.00 90.44 203 TYR A C 1
ATOM 1686 O O . TYR A 1 203 ? 25.077 -13.360 -10.158 1.00 90.44 203 TYR A O 1
ATOM 1694 N N . SER A 1 204 ? 24.303 -11.310 -10.695 1.00 90.00 204 SER A N 1
ATOM 1695 C CA . SER A 1 204 ? 24.890 -10.626 -9.539 1.00 90.00 204 SER A CA 1
ATOM 1696 C C . SER A 1 204 ? 24.047 -10.715 -8.267 1.00 90.00 204 SER A C 1
ATOM 1698 O O . SER A 1 204 ? 24.603 -10.585 -7.183 1.00 90.00 204 SER A O 1
ATOM 1700 N N . GLU A 1 205 ? 22.733 -10.935 -8.380 1.00 89.50 205 GLU A N 1
ATOM 1701 C CA . GLU A 1 205 ? 21.822 -10.997 -7.234 1.00 89.50 205 GLU A CA 1
ATOM 1702 C C . GLU A 1 205 ? 21.340 -12.425 -6.965 1.00 89.50 205 GLU A C 1
ATOM 1704 O O . GLU A 1 205 ? 21.030 -13.196 -7.876 1.00 89.50 205 GLU A O 1
ATOM 1709 N N . ASP A 1 206 ? 21.219 -12.771 -5.684 1.00 84.19 206 ASP A N 1
ATOM 1710 C CA . ASP A 1 206 ? 20.632 -14.045 -5.253 1.00 84.19 206 ASP A CA 1
ATOM 1711 C C . ASP A 1 206 ? 19.109 -13.976 -5.095 1.00 84.19 206 ASP A C 1
ATOM 1713 O O . ASP A 1 206 ? 18.437 -15.007 -5.014 1.00 84.19 206 ASP 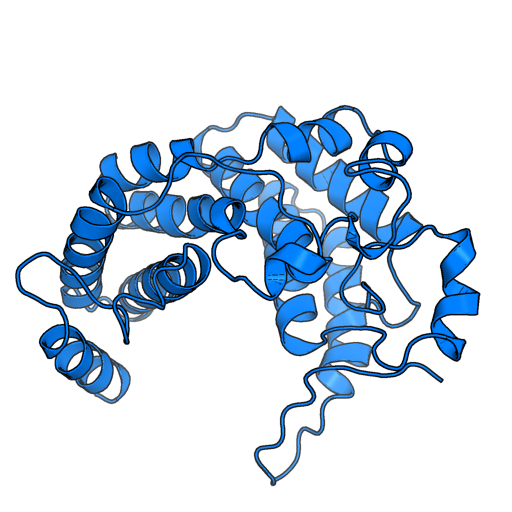A O 1
ATOM 1717 N N . PHE A 1 207 ? 18.554 -12.763 -5.070 1.00 86.25 207 PHE A N 1
ATOM 1718 C CA . PHE A 1 207 ? 17.152 -12.506 -4.780 1.00 86.25 207 PHE A CA 1
ATOM 1719 C C . PHE A 1 207 ? 16.568 -11.555 -5.822 1.00 86.25 207 PHE A C 1
ATOM 1721 O O . PHE A 1 207 ? 16.761 -10.346 -5.735 1.00 86.25 207 PHE A O 1
ATOM 1728 N N . HIS A 1 208 ? 15.841 -12.087 -6.804 1.00 89.38 208 HIS A N 1
ATOM 1729 C CA . HIS A 1 208 ? 15.346 -11.292 -7.935 1.00 89.38 208 HIS A CA 1
ATOM 1730 C C . HIS A 1 208 ? 13.935 -10.749 -7.751 1.00 89.38 208 HIS A C 1
ATOM 1732 O O . HIS A 1 208 ? 13.556 -9.800 -8.433 1.00 89.38 208 HIS A O 1
ATOM 1738 N N . PHE A 1 209 ? 13.152 -11.366 -6.866 1.00 92.81 209 PHE A N 1
ATOM 1739 C CA . PHE A 1 209 ? 11.785 -10.947 -6.579 1.00 92.81 209 PHE A CA 1
ATOM 1740 C C . PHE A 1 209 ? 11.331 -11.422 -5.197 1.00 92.81 209 PHE A C 1
ATOM 1742 O O . PHE A 1 209 ? 11.259 -12.630 -4.946 1.00 92.81 209 PHE A O 1
ATOM 1749 N N . GLU A 1 210 ? 10.975 -10.479 -4.320 1.00 89.25 210 GLU A N 1
ATOM 1750 C CA . GLU A 1 210 ? 10.309 -10.745 -3.038 1.00 89.25 210 GLU A CA 1
ATOM 1751 C C . GLU A 1 210 ? 8.873 -11.221 -3.301 1.00 89.25 210 GLU A C 1
ATOM 1753 O O . GLU A 1 210 ? 7.917 -10.451 -3.371 1.00 89.25 210 GLU A O 1
ATOM 1758 N N . THR A 1 211 ? 8.722 -12.516 -3.554 1.00 88.88 211 THR A N 1
ATOM 1759 C CA . THR A 1 211 ? 7.609 -13.015 -4.363 1.00 88.88 211 THR A CA 1
ATOM 1760 C C . THR A 1 211 ? 6.264 -12.868 -3.652 1.00 88.88 211 THR A C 1
ATOM 1762 O O . THR A 1 211 ? 5.278 -12.525 -4.298 1.00 88.88 211 THR A O 1
ATOM 1765 N N . ALA A 1 212 ? 6.196 -13.064 -2.332 1.00 89.69 212 ALA A N 1
ATOM 1766 C CA . ALA A 1 212 ? 4.942 -12.943 -1.581 1.00 89.69 212 ALA A CA 1
ATOM 1767 C C . ALA A 1 212 ? 4.459 -11.485 -1.501 1.00 89.69 212 ALA A C 1
ATOM 1769 O O . ALA A 1 212 ? 3.378 -11.152 -1.992 1.00 89.69 212 ALA A O 1
ATOM 1770 N N . CYS A 1 213 ? 5.275 -10.610 -0.913 1.00 92.06 213 CYS A N 1
ATOM 1771 C CA . CYS A 1 213 ? 4.931 -9.206 -0.706 1.00 92.06 213 CYS A CA 1
ATOM 1772 C C . CYS A 1 213 ? 4.847 -8.447 -2.033 1.00 92.06 213 CYS A C 1
ATOM 1774 O O . CYS A 1 213 ? 3.904 -7.689 -2.260 1.00 92.06 213 CYS A O 1
ATOM 1776 N N . GLY A 1 214 ? 5.769 -8.710 -2.958 1.00 94.31 214 GLY A N 1
ATOM 1777 C CA . GLY A 1 214 ? 5.756 -8.107 -4.282 1.00 94.31 214 GLY A CA 1
ATOM 1778 C C . GLY A 1 214 ? 4.513 -8.481 -5.092 1.00 94.31 214 GLY A C 1
ATOM 1779 O O . GLY A 1 214 ? 3.882 -7.604 -5.679 1.00 94.31 214 GLY A O 1
ATOM 1780 N N . SER A 1 215 ? 4.073 -9.747 -5.053 1.00 95.38 215 SER A N 1
ATOM 1781 C CA . SER A 1 215 ? 2.803 -10.147 -5.690 1.00 95.38 215 SER A CA 1
ATOM 1782 C C . SER A 1 215 ? 1.604 -9.447 -5.051 1.00 95.38 215 SER A C 1
ATOM 1784 O O . SER A 1 215 ? 0.703 -8.996 -5.755 1.00 95.38 215 SER A O 1
ATOM 1786 N N . TRP A 1 216 ? 1.603 -9.294 -3.725 1.00 94.50 216 TRP A N 1
ATOM 1787 C CA . TRP A 1 216 ? 0.558 -8.553 -3.020 1.00 94.50 216 TRP A CA 1
ATOM 1788 C C . TRP A 1 216 ? 0.477 -7.085 -3.462 1.00 94.50 216 TRP A C 1
ATOM 1790 O O . TRP A 1 216 ? -0.614 -6.591 -3.754 1.00 94.50 216 TRP A O 1
ATOM 1800 N N . ALA A 1 217 ? 1.616 -6.396 -3.574 1.00 96.69 217 ALA A N 1
ATOM 1801 C CA . ALA A 1 217 ? 1.657 -5.016 -4.055 1.00 96.69 217 ALA A CA 1
ATOM 1802 C C . ALA A 1 217 ? 1.138 -4.893 -5.500 1.00 96.69 217 ALA A C 1
ATOM 1804 O O . ALA A 1 217 ? 0.370 -3.972 -5.794 1.00 96.69 217 ALA A O 1
ATOM 1805 N N . ILE A 1 218 ? 1.474 -5.855 -6.371 1.00 97.44 218 ILE A N 1
ATOM 1806 C CA . ILE A 1 218 ? 0.931 -5.940 -7.736 1.00 97.44 218 ILE A CA 1
ATOM 1807 C C . ILE A 1 218 ? -0.590 -6.050 -7.694 1.00 97.44 218 ILE A C 1
ATOM 1809 O O . ILE A 1 218 ? -1.274 -5.235 -8.311 1.00 97.44 218 ILE A O 1
ATOM 1813 N N . PHE A 1 219 ? -1.128 -7.024 -6.953 1.00 97.75 219 PHE A N 1
ATOM 1814 C CA . PHE A 1 219 ? -2.567 -7.286 -6.916 1.00 97.75 219 PHE A CA 1
ATOM 1815 C C . PHE A 1 219 ? -3.373 -6.085 -6.441 1.00 97.75 219 PHE A C 1
ATOM 1817 O O . PHE A 1 219 ? -4.432 -5.809 -7.003 1.00 97.75 219 PHE A O 1
ATOM 1824 N N . LYS A 1 220 ? -2.872 -5.329 -5.463 1.00 97.81 220 LYS A N 1
ATOM 1825 C CA . LYS A 1 220 ? -3.541 -4.099 -5.033 1.00 97.81 220 LYS A CA 1
ATOM 1826 C C . LYS A 1 220 ? -3.536 -3.030 -6.119 1.00 97.81 220 LYS A C 1
ATOM 1828 O O . LYS A 1 220 ? -4.598 -2.522 -6.471 1.00 97.81 220 LYS A O 1
ATOM 1833 N N . LEU A 1 221 ? -2.370 -2.720 -6.689 1.00 98.25 221 LEU A N 1
ATOM 1834 C CA . LEU A 1 221 ? -2.250 -1.676 -7.709 1.00 98.25 221 LEU A CA 1
ATOM 1835 C C . LEU A 1 221 ? -3.116 -1.978 -8.939 1.00 98.25 221 LEU A C 1
ATOM 1837 O O . LEU A 1 221 ? -3.875 -1.121 -9.393 1.00 98.25 221 LEU A O 1
ATOM 1841 N N . VAL A 1 222 ? -3.023 -3.199 -9.470 1.00 98.12 222 VAL A N 1
ATOM 1842 C CA . VAL A 1 222 ? -3.773 -3.593 -10.671 1.00 98.12 222 VAL A CA 1
ATOM 1843 C C . VAL A 1 222 ? -5.270 -3.685 -10.399 1.00 98.12 222 VAL A C 1
ATOM 1845 O O . VAL A 1 222 ? -6.047 -3.290 -11.263 1.00 98.12 222 VAL A O 1
ATOM 1848 N N . ARG A 1 223 ? -5.691 -4.114 -9.198 1.00 98.25 223 ARG A N 1
ATOM 1849 C CA . ARG A 1 223 ? -7.100 -4.074 -8.788 1.00 98.25 223 ARG A CA 1
ATOM 1850 C C . ARG A 1 223 ? -7.640 -2.649 -8.856 1.00 98.25 223 ARG A C 1
ATOM 1852 O O . ARG A 1 223 ? -8.628 -2.432 -9.549 1.00 98.25 223 ARG A O 1
ATOM 1859 N N . TYR A 1 224 ? -6.981 -1.685 -8.207 1.00 98.50 224 TYR A N 1
ATOM 1860 C CA . TYR A 1 224 ? -7.419 -0.286 -8.245 1.00 98.50 224 TYR A CA 1
ATOM 1861 C C . TYR A 1 224 ? -7.461 0.262 -9.675 1.00 98.50 224 TYR A C 1
ATOM 1863 O O . TYR A 1 224 ? -8.435 0.895 -10.074 1.00 98.50 224 TYR A O 1
ATOM 1871 N N . LEU A 1 225 ? -6.431 -0.005 -10.483 1.00 98.62 225 LEU A N 1
ATOM 1872 C CA . LEU A 1 225 ? -6.396 0.440 -11.876 1.00 98.62 225 LEU A CA 1
ATOM 1873 C C . LEU A 1 225 ? -7.541 -0.146 -12.706 1.00 98.62 225 LEU A C 1
ATOM 1875 O O . LEU A 1 225 ? -8.176 0.595 -13.458 1.00 98.62 225 LEU A O 1
ATOM 1879 N N . MET A 1 226 ? -7.831 -1.440 -12.568 1.00 98.44 226 MET A N 1
ATOM 1880 C CA . MET A 1 226 ? -8.956 -2.078 -13.253 1.00 98.44 226 MET A CA 1
ATOM 1881 C C . MET A 1 226 ? -10.297 -1.512 -12.776 1.00 98.44 226 MET A C 1
ATOM 1883 O O . MET A 1 226 ? -11.114 -1.147 -13.615 1.00 98.44 226 MET A O 1
ATOM 1887 N N . GLU A 1 227 ? -10.503 -1.365 -11.464 1.00 98.06 227 GLU A N 1
ATOM 1888 C CA . GLU A 1 227 ? -11.732 -0.795 -10.889 1.00 98.06 227 GLU A CA 1
ATOM 1889 C C . GLU A 1 227 ? -11.977 0.645 -11.373 1.00 98.06 227 GLU A C 1
ATOM 1891 O O . GLU A 1 227 ? -13.092 0.989 -11.758 1.00 98.06 227 GLU A O 1
ATOM 1896 N N . PHE A 1 228 ? -10.942 1.490 -11.408 1.00 98.31 228 PHE A N 1
ATOM 1897 C CA . PHE A 1 228 ? -11.084 2.903 -11.779 1.00 98.31 228 PHE A CA 1
ATOM 1898 C C . PHE A 1 228 ? -11.164 3.154 -13.285 1.00 98.31 228 PHE A C 1
ATOM 1900 O O . PHE A 1 228 ? -11.702 4.176 -13.710 1.00 98.31 228 PHE A O 1
ATOM 1907 N N . SER A 1 229 ? -10.577 2.279 -14.103 1.00 96.94 229 SER A N 1
ATOM 1908 C CA . SER A 1 229 ? -10.488 2.488 -15.555 1.00 96.94 229 SER A CA 1
ATOM 1909 C C . SER A 1 229 ? -11.391 1.580 -16.383 1.00 96.94 229 SER A C 1
ATOM 1911 O O . SER A 1 229 ? -11.610 1.880 -17.555 1.00 96.94 229 SER A O 1
ATOM 1913 N N . GLY A 1 230 ? -11.857 0.462 -15.821 1.00 97.25 230 GLY A N 1
ATOM 1914 C CA . GLY A 1 230 ? -12.544 -0.599 -16.557 1.00 97.25 230 GLY A CA 1
ATOM 1915 C C . GLY A 1 230 ? -11.666 -1.331 -17.581 1.00 97.25 230 GLY A C 1
ATOM 1916 O O . GLY A 1 230 ? -12.194 -2.079 -18.400 1.00 97.25 230 GLY A O 1
ATOM 1917 N N . ASN A 1 231 ? -10.345 -1.115 -17.587 1.00 97.69 231 ASN A N 1
ATOM 1918 C CA . ASN A 1 231 ? -9.449 -1.681 -18.593 1.00 97.69 231 ASN A CA 1
ATOM 1919 C C . ASN A 1 231 ? -8.742 -2.942 -18.079 1.00 97.69 231 ASN A C 1
ATOM 1921 O O . ASN A 1 231 ? -7.915 -2.876 -17.170 1.00 97.69 231 ASN A O 1
ATOM 1925 N N . ALA A 1 232 ? -9.025 -4.080 -18.713 1.00 97.12 232 ALA A N 1
ATOM 1926 C CA . ALA A 1 232 ? -8.463 -5.376 -18.343 1.00 97.12 232 ALA A CA 1
ATOM 1927 C C . ALA A 1 232 ? -6.943 -5.493 -18.566 1.00 97.12 232 ALA A C 1
ATOM 1929 O O . ALA A 1 232 ? -6.328 -6.345 -17.935 1.00 97.12 232 ALA A O 1
ATOM 1930 N N . ILE A 1 233 ? -6.317 -4.624 -19.377 1.00 96.44 233 ILE A N 1
ATOM 1931 C CA . ILE A 1 233 ? -4.872 -4.695 -19.683 1.00 96.44 233 ILE A CA 1
ATOM 1932 C C . ILE A 1 233 ? -3.985 -4.624 -18.432 1.00 96.44 233 ILE A C 1
ATOM 1934 O O . ILE A 1 233 ? -2.873 -5.147 -18.408 1.00 96.44 233 ILE A O 1
ATOM 1938 N N . TYR A 1 234 ? -4.464 -3.977 -17.365 1.00 97.69 234 TYR A N 1
ATOM 1939 C CA . TYR A 1 234 ? -3.732 -3.918 -16.101 1.00 97.69 234 TYR A CA 1
ATOM 1940 C C . TYR A 1 234 ? -3.622 -5.303 -15.442 1.00 97.69 234 TYR A C 1
ATOM 1942 O O . TYR A 1 234 ? -2.630 -5.580 -14.764 1.00 97.69 234 TYR A O 1
ATOM 1950 N N . GLY A 1 235 ? -4.595 -6.183 -15.697 1.00 96.81 235 GLY A N 1
ATOM 1951 C CA . GLY A 1 235 ? -4.641 -7.565 -15.228 1.00 96.81 235 GLY A CA 1
ATOM 1952 C C . GLY A 1 235 ? -3.538 -8.460 -15.797 1.00 96.81 235 GLY A C 1
ATOM 1953 O O . GLY A 1 235 ? -3.153 -9.408 -15.119 1.00 96.81 235 GLY A O 1
ATOM 1954 N N . ASP A 1 236 ? -2.942 -8.128 -16.948 1.00 96.81 236 ASP A N 1
ATOM 1955 C CA . ASP A 1 236 ? -1.839 -8.900 -17.546 1.00 96.81 236 ASP A CA 1
ATOM 1956 C C . ASP A 1 236 ? -0.659 -9.081 -16.577 1.00 96.81 236 ASP A C 1
ATOM 1958 O O . ASP A 1 236 ? 0.008 -10.117 -16.556 1.00 96.81 236 ASP A O 1
ATOM 1962 N N . TRP A 1 237 ? -0.374 -8.066 -15.753 1.00 97.00 237 TRP A N 1
ATOM 1963 C CA . TRP A 1 237 ? 0.708 -8.158 -14.771 1.00 97.00 237 TRP A CA 1
ATOM 1964 C C . TRP A 1 237 ? 0.337 -9.095 -13.614 1.00 97.00 237 TRP A C 1
ATOM 1966 O O . TRP A 1 237 ? 1.167 -9.901 -13.187 1.00 97.00 237 TRP A O 1
ATOM 1976 N N . ALA A 1 238 ? -0.922 -9.053 -13.162 1.00 96.44 238 ALA A N 1
ATOM 1977 C CA . ALA A 1 238 ? -1.436 -9.998 -12.174 1.00 96.44 238 ALA A CA 1
ATOM 1978 C C . ALA A 1 238 ? -1.367 -11.437 -12.702 1.00 96.44 238 ALA A C 1
ATOM 1980 O O . ALA A 1 238 ? -0.901 -12.326 -11.997 1.00 96.44 238 ALA A O 1
ATOM 1981 N N . GLU A 1 239 ? -1.770 -11.659 -13.953 1.00 96.62 239 GLU A N 1
ATOM 1982 C CA . GLU A 1 239 ? -1.723 -12.972 -14.591 1.00 96.62 239 GLU A CA 1
ATOM 1983 C C . GLU A 1 239 ? -0.291 -13.522 -14.635 1.00 96.62 239 GLU A C 1
ATOM 1985 O O . GLU A 1 239 ? -0.035 -14.624 -14.144 1.00 96.62 239 GLU A O 1
ATOM 1990 N N . LYS A 1 240 ? 0.668 -12.731 -15.140 1.00 95.44 240 LYS A N 1
ATOM 1991 C CA . LYS A 1 240 ? 2.081 -13.136 -15.195 1.00 95.44 240 LYS A CA 1
ATOM 1992 C C . LYS A 1 240 ? 2.612 -13.545 -13.829 1.00 95.44 240 LYS A C 1
ATOM 1994 O O . LYS A 1 240 ? 3.223 -14.610 -13.717 1.00 95.44 240 LYS A O 1
ATOM 1999 N N . VAL A 1 241 ? 2.381 -12.728 -12.799 1.00 94.56 241 VAL A N 1
ATOM 2000 C CA . VAL A 1 241 ? 2.923 -13.016 -11.468 1.00 94.56 241 VAL A CA 1
ATOM 2001 C C . VAL A 1 241 ? 2.207 -14.190 -10.800 1.00 94.56 241 VAL A C 1
ATOM 2003 O O . VAL A 1 241 ? 2.855 -14.942 -10.078 1.00 94.56 241 VAL A O 1
ATOM 2006 N N . ILE A 1 242 ? 0.918 -14.419 -11.076 1.00 93.38 242 ILE A N 1
ATOM 2007 C CA . ILE A 1 242 ? 0.193 -15.599 -10.583 1.00 93.38 242 ILE A CA 1
ATOM 2008 C C . ILE A 1 242 ? 0.804 -16.877 -11.151 1.00 93.38 242 ILE A C 1
ATOM 2010 O O . ILE A 1 242 ? 1.150 -17.770 -10.382 1.00 93.38 242 ILE A O 1
ATOM 2014 N N . TYR A 1 243 ? 0.969 -16.972 -12.472 1.00 92.81 243 TYR A N 1
ATOM 2015 C CA . TYR A 1 243 ? 1.429 -18.215 -13.096 1.00 92.81 243 TYR A CA 1
ATOM 2016 C C . TYR A 1 243 ? 2.923 -18.481 -12.898 1.00 92.81 243 TYR A C 1
ATOM 2018 O O . TYR A 1 243 ? 3.313 -19.637 -12.763 1.00 92.81 243 TYR A O 1
ATOM 2026 N N . ASN A 1 244 ? 3.755 -17.436 -12.852 1.00 90.88 244 ASN A N 1
ATOM 2027 C CA . ASN A 1 244 ? 5.209 -17.603 -12.778 1.00 90.88 244 ASN A CA 1
ATOM 2028 C C . ASN A 1 244 ? 5.784 -17.358 -11.380 1.00 90.88 244 ASN A C 1
ATOM 2030 O O . ASN A 1 244 ? 6.700 -18.059 -10.973 1.00 90.88 244 ASN A O 1
ATOM 2034 N N . GLY A 1 245 ? 5.295 -16.349 -10.656 1.00 86.31 245 GLY A N 1
ATOM 2035 C CA . GLY A 1 245 ? 5.797 -15.996 -9.327 1.00 86.31 245 GLY A CA 1
ATOM 2036 C C . GLY A 1 245 ? 5.135 -16.838 -8.242 1.00 86.31 245 GLY A C 1
ATOM 2037 O O . GLY A 1 245 ? 5.765 -17.698 -7.633 1.00 86.31 245 GLY A O 1
ATOM 2038 N N . VAL A 1 246 ? 3.838 -16.614 -8.029 1.00 87.56 246 VAL A N 1
ATOM 2039 C CA . VAL A 1 246 ? 3.038 -17.333 -7.026 1.00 87.56 246 VAL A CA 1
ATOM 2040 C C . VAL A 1 246 ? 2.988 -18.827 -7.342 1.00 87.56 246 VAL A C 1
ATOM 2042 O O . VAL A 1 246 ? 3.189 -19.642 -6.449 1.00 87.56 246 VAL A O 1
ATOM 2045 N N . GLY A 1 247 ? 2.786 -19.197 -8.609 1.00 85.94 247 GLY A N 1
ATOM 2046 C CA . GLY A 1 247 ? 2.735 -20.591 -9.055 1.00 85.94 247 GLY A CA 1
ATOM 2047 C C . GLY A 1 247 ? 4.051 -21.356 -8.885 1.00 85.94 247 GLY A C 1
ATOM 2048 O O . GLY A 1 247 ? 4.021 -22.574 -8.728 1.00 85.94 247 GLY A O 1
ATOM 2049 N N . ALA A 1 248 ? 5.194 -20.662 -8.861 1.00 84.50 248 ALA A N 1
ATOM 2050 C CA . ALA A 1 248 ? 6.493 -21.271 -8.575 1.00 84.50 248 ALA A CA 1
ATOM 2051 C C . ALA A 1 248 ? 6.765 -21.436 -7.071 1.00 84.50 248 ALA A C 1
ATOM 2053 O O . ALA A 1 248 ? 7.716 -22.123 -6.690 1.00 84.50 248 ALA A O 1
ATOM 2054 N N . MET A 1 249 ? 5.945 -20.841 -6.195 1.00 77.94 249 MET A N 1
ATOM 2055 C CA . MET A 1 249 ? 6.025 -21.146 -4.772 1.00 77.94 249 MET A CA 1
ATOM 2056 C C . MET A 1 249 ? 5.581 -22.596 -4.535 1.00 77.94 249 MET A C 1
ATOM 2058 O O . MET A 1 249 ? 4.564 -23.018 -5.085 1.00 77.94 249 MET A O 1
ATOM 2062 N N . PRO A 1 250 ? 6.289 -23.376 -3.699 1.00 66.06 250 PRO A N 1
ATOM 2063 C CA . PRO A 1 250 ? 5.950 -24.758 -3.416 1.00 66.06 250 PRO A CA 1
ATOM 2064 C C . PRO A 1 250 ? 4.593 -24.830 -2.713 1.00 66.06 250 PRO A C 1
ATOM 2066 O O . PRO A 1 250 ? 4.474 -24.717 -1.495 1.00 66.06 250 PRO A O 1
ATOM 2069 N N . LEU A 1 251 ? 3.549 -25.067 -3.500 1.00 57.50 251 LEU A N 1
ATOM 2070 C CA . LEU A 1 251 ? 2.225 -25.429 -3.024 1.00 57.50 251 LEU A CA 1
ATOM 2071 C C . LEU A 1 251 ? 2.213 -26.943 -2.782 1.00 57.50 251 LEU A C 1
ATOM 2073 O O . LEU A 1 251 ? 1.786 -27.718 -3.632 1.00 57.50 251 LEU A O 1
ATOM 2077 N N . GLY A 1 252 ? 2.727 -27.398 -1.634 1.00 43.16 252 GLY A N 1
ATOM 2078 C CA . GLY A 1 252 ? 2.712 -28.834 -1.338 1.00 43.16 252 GLY A CA 1
ATOM 2079 C C . GLY A 1 252 ? 3.167 -29.238 0.062 1.00 43.16 252 GLY A C 1
ATOM 2080 O O . GLY A 1 252 ? 4.359 -29.237 0.343 1.00 43.16 252 GLY A O 1
ATOM 2081 N N . PHE A 1 253 ? 2.203 -29.663 0.894 1.00 45.44 253 PHE A N 1
ATOM 2082 C CA . PHE A 1 253 ? 2.276 -30.492 2.123 1.00 45.44 253 PHE A CA 1
ATOM 2083 C C . PHE A 1 253 ? 3.237 -30.128 3.271 1.00 45.44 253 PHE A C 1
ATOM 2085 O O . PHE A 1 253 ? 2.989 -30.517 4.413 1.00 45.44 253 PHE A O 1
ATOM 2092 N N . ARG A 1 254 ? 4.290 -29.352 3.037 1.00 46.69 254 ARG A N 1
ATOM 2093 C CA . ARG A 1 254 ? 5.148 -28.756 4.057 1.00 46.69 254 ARG A CA 1
ATOM 2094 C C . ARG A 1 254 ? 4.874 -27.265 4.012 1.00 46.69 254 ARG A C 1
ATOM 2096 O O . ARG A 1 254 ? 4.944 -26.668 2.949 1.00 46.69 254 ARG A O 1
ATOM 2103 N N . ARG A 1 255 ? 4.501 -26.681 5.149 1.00 51.97 255 ARG A N 1
ATOM 2104 C CA . ARG A 1 255 ? 4.191 -25.254 5.330 1.00 51.97 255 ARG A CA 1
ATOM 2105 C C . ARG A 1 255 ? 5.436 -24.384 5.070 1.00 51.97 255 ARG A C 1
ATOM 2107 O O . ARG A 1 255 ? 5.990 -23.823 6.006 1.00 51.97 255 ARG A O 1
ATOM 2114 N N . VAL A 1 256 ? 5.923 -24.342 3.833 1.00 55.75 256 VAL A N 1
ATOM 2115 C CA . VAL A 1 256 ? 7.121 -23.611 3.411 1.00 55.75 256 VAL A CA 1
ATOM 2116 C C . VAL A 1 256 ? 6.677 -22.524 2.442 1.00 55.75 256 VAL A C 1
ATOM 2118 O O . VAL A 1 256 ? 6.115 -22.823 1.395 1.00 55.75 256 VAL A O 1
ATOM 2121 N N . ALA A 1 257 ? 6.915 -21.267 2.806 1.00 56.41 257 ALA A N 1
ATOM 2122 C CA . ALA A 1 257 ? 6.728 -20.124 1.921 1.00 56.41 257 ALA A CA 1
ATOM 2123 C C . ALA A 1 257 ? 8.083 -19.739 1.311 1.00 56.41 257 ALA A C 1
ATOM 2125 O O . ALA A 1 257 ? 9.074 -19.645 2.037 1.00 56.41 257 ALA A O 1
ATOM 2126 N N . ILE A 1 258 ? 8.133 -19.505 -0.004 1.00 60.16 258 ILE A N 1
ATOM 2127 C CA . ILE A 1 258 ? 9.298 -18.876 -0.635 1.00 60.16 258 ILE A CA 1
ATOM 2128 C C . ILE A 1 258 ? 9.156 -17.366 -0.477 1.00 60.16 258 ILE A C 1
ATOM 2130 O O . ILE A 1 258 ? 8.212 -16.763 -0.982 1.00 60.16 258 ILE A O 1
ATOM 2134 N N . TYR A 1 259 ? 10.112 -16.762 0.224 1.00 57.75 259 TYR A N 1
ATOM 2135 C CA . TYR A 1 259 ? 10.184 -15.312 0.371 1.00 57.75 259 TYR A CA 1
ATOM 2136 C C . TYR A 1 259 ? 10.780 -14.653 -0.883 1.00 57.75 259 TYR A C 1
ATOM 2138 O O . TYR A 1 259 ? 10.264 -13.642 -1.351 1.00 57.75 259 TYR A O 1
ATOM 2146 N N . LYS A 1 260 ? 11.818 -15.259 -1.479 1.00 70.50 260 LYS A N 1
ATOM 2147 C CA . LYS A 1 260 ? 12.569 -14.709 -2.618 1.00 70.50 260 LYS A CA 1
ATOM 2148 C C . LYS A 1 260 ? 12.859 -15.778 -3.673 1.00 70.50 260 LYS A C 1
ATOM 2150 O O . LYS A 1 260 ? 13.296 -16.871 -3.320 1.00 70.50 260 LYS A O 1
ATOM 2155 N N . ILE A 1 261 ? 12.629 -15.452 -4.946 1.00 66.25 261 ILE A N 1
ATOM 2156 C CA . ILE A 1 261 ? 12.948 -16.321 -6.092 1.00 66.25 261 ILE A C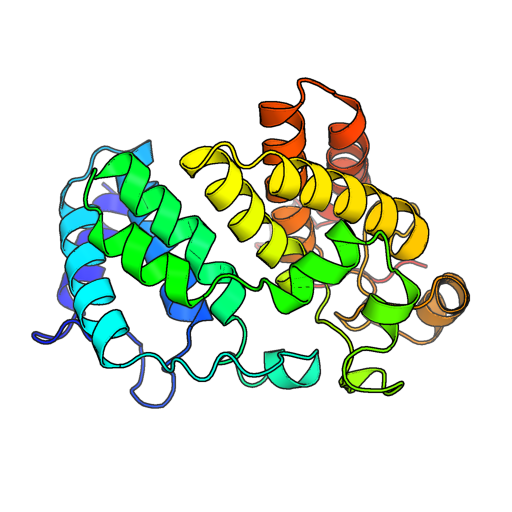A 1
ATOM 2157 C C . ILE A 1 261 ? 14.209 -15.814 -6.793 1.00 66.25 261 ILE A C 1
ATOM 2159 O O . ILE A 1 261 ? 14.389 -14.604 -6.955 1.00 66.25 261 ILE A O 1
ATOM 2163 N N . LYS A 1 262 ? 15.048 -16.761 -7.228 1.00 67.31 262 LYS A N 1
ATOM 2164 C CA . LYS A 1 262 ? 16.148 -16.536 -8.164 1.00 67.31 262 LYS A CA 1
ATOM 2165 C C . LYS A 1 262 ? 15.714 -16.991 -9.564 1.00 67.31 262 LYS A C 1
ATOM 2167 O O . LYS A 1 262 ? 15.324 -18.146 -9.721 1.00 67.31 262 LYS A O 1
ATOM 2172 N N . PHE A 1 263 ? 15.739 -16.107 -10.558 1.00 63.53 263 PHE A N 1
ATOM 2173 C CA . PHE A 1 263 ? 15.521 -16.443 -11.964 1.00 63.53 263 PHE A CA 1
ATOM 2174 C C . PHE A 1 263 ? 16.858 -16.889 -12.573 1.00 63.53 263 PHE A C 1
ATOM 2176 O O . PHE A 1 263 ? 17.836 -16.146 -12.514 1.00 63.53 263 PHE A O 1
ATOM 2183 N N . ILE A 1 264 ? 16.903 -18.104 -13.123 1.00 52.12 264 ILE A N 1
ATOM 2184 C CA . ILE A 1 264 ? 18.036 -18.660 -13.881 1.00 52.12 264 ILE A CA 1
ATOM 2185 C C . ILE A 1 264 ? 17.516 -19.045 -15.261 1.00 52.12 264 ILE A C 1
ATOM 2187 O O . ILE A 1 264 ? 16.420 -19.651 -15.303 1.00 52.12 264 ILE A O 1
#

Secondary structure (DSSP, 8-state):
-HHHHHHHHHHTTS-TT---SS-TT---HHHHHHHHHHHHHHHHHH--THHHHHHHHHHHHHHHHS--------TGGGGGGGG-GGGHHHHHHHHHHHH--HHHHHHHGGG--HHHHHHHHTT-HHHHHHTT-S-GGGSPBHHHHHHHHHHHHHHHHHH--HHHHHHHHHHHHHHHHHT--TTS---GGGB---GGGHHHHHHH-S-SEEHHHHHHHHHHHHHHHHHHH--GGGHHHHHHIIIIIITTS--SSS----SEEPP-